Protein AF-A0A3M1FJW3-F1 (afdb_monomer)

Nearest PDB structures (foldseek):
  2kqr-assembly1_A  TM=3.008E-01  e=6.025E+00  Brugia malayi

Secondary structure (DSSP, 8-state):
-----GGGS--HHHHHHT-HHHHHHHHHHHHHHHHS---SSS-HHHHHHHHHHHHHTSTTT---STTHHHHHHH-BGGGTHHHHHHGGGS--EEEEEETTEEEEEE--HHHHHHHHHHHHHHHHHSB-TTSPBPPPPTT-B-SPPPTT--S--HHHHHHHHHHHHHHHHHHHHHHTT-SSPPPHHHHHHHHHHHHHHHS-HHHHHHHTT-S---PPPTHHHHHTT-

Solvent-accessible surface area (backbone atoms only — not comparable to full-atom values): 12857 Å² total; per-residue (Å²): 135,82,80,76,58,77,72,77,65,53,44,71,64,28,39,72,68,59,32,72,70,53,48,50,51,50,55,49,50,48,52,48,47,69,72,65,69,64,78,87,45,99,43,67,45,58,42,32,44,40,47,29,51,52,40,30,29,27,73,55,23,33,37,28,49,97,66,28,67,60,52,65,60,62,36,27,40,59,49,41,43,68,46,70,72,55,46,94,80,54,89,46,46,45,55,43,79,54,98,87,43,76,41,74,29,65,38,38,70,69,37,52,52,33,45,53,54,27,53,53,38,47,22,53,74,42,55,42,91,88,73,41,64,28,87,80,51,52,84,38,63,65,53,80,74,51,89,83,61,87,72,91,51,73,64,63,37,49,54,50,53,53,48,54,44,31,55,50,38,38,51,50,17,65,76,69,71,44,92,66,58,54,45,66,66,39,50,19,28,27,29,34,43,53,44,57,76,74,37,57,67,68,56,44,29,49,50,49,65,65,54,89,66,88,61,70,66,70,72,60,64,57,59,73,75,107

pLDDT: mean 78.45, std 16.55, range [28.12, 96.12]

Foldseek 3Di:
DDPPDPVVFADVVLCVQQNPVNLVLVLVVLLCCLVVVDDPDPQQLLSLLLSLLLQCLFLQNLLLGVCSSVQSQQDFCLQQVCLQPVDPVDFHWGWGDDPNDTDTAGGHVSSSSSVNSNVVSQQQVVADPPSDRHDGDRNDGSHDADPPCPDDDPVVRSVVSQVSNQVVQVVSCVVVVPVDRDGSNSSSNSRSNVCVVVDPVVVSCSNNVNDPPPPDPPVVVVVVVD

Mean predicted aligned error: 8.92 Å

Sequence (226 aa):
MTKRCIHDLFDERALQLLGDENYWRIVQCVI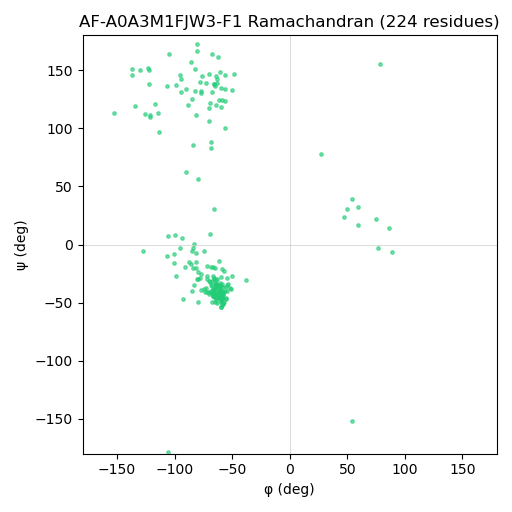DDLVDARLVFDDLHVQSFVIYSLLAMSTLGGFCWPGAEKSVFAQTYGDVAHVIENGAISPAYLTVSRKGIKYPIFIHPIVEYALVVFVYQRMRVQTVRNNAPGPIRLSDYLAPMNPRSRKKHPDNHYAYRASLCNAYLENISIRQDIRIPPTVSDYLATGRSLLAFQYDLDVVYALLGAMDCSIPPIEQLLESLG

Structure (mmCIF, N/CA/C/O backbone):
data_AF-A0A3M1FJW3-F1
#
_entry.id   AF-A0A3M1FJW3-F1
#
loop_
_atom_site.group_PDB
_atom_site.id
_atom_site.type_symbol
_atom_site.label_atom_id
_atom_site.label_alt_id
_atom_site.label_comp_id
_atom_site.label_asym_id
_atom_site.label_entity_id
_atom_site.label_seq_id
_atom_site.pdbx_PDB_ins_code
_atom_site.Cartn_x
_atom_site.Cartn_y
_atom_site.Cartn_z
_atom_site.occupancy
_atom_site.B_iso_or_equiv
_atom_site.auth_seq_id
_atom_site.auth_comp_id
_atom_site.auth_asym_id
_atom_site.auth_atom_id
_atom_site.pdbx_PDB_model_num
ATOM 1 N N . MET A 1 1 ? 2.828 29.448 -8.902 1.00 34.12 1 MET A N 1
ATOM 2 C CA . MET A 1 1 ? 2.222 28.102 -8.998 1.00 34.12 1 MET A CA 1
ATOM 3 C C . MET A 1 1 ? 2.473 27.574 -10.398 1.00 34.12 1 MET A C 1
ATOM 5 O O . MET A 1 1 ? 1.779 27.962 -11.327 1.00 34.12 1 MET A O 1
ATOM 9 N N . THR A 1 2 ? 3.522 26.779 -10.580 1.00 28.12 2 THR A N 1
ATOM 10 C CA . THR A 1 2 ? 3.786 26.086 -11.844 1.00 28.12 2 THR A CA 1
ATOM 11 C C . THR A 1 2 ? 2.715 25.016 -12.031 1.00 28.12 2 THR A C 1
ATOM 13 O O . THR A 1 2 ? 2.558 24.150 -11.171 1.00 28.12 2 THR A O 1
ATOM 16 N N . LYS A 1 3 ? 1.962 25.084 -13.135 1.00 32.19 3 LYS A N 1
ATOM 17 C CA . LYS A 1 3 ? 1.217 23.933 -13.655 1.00 32.19 3 LYS A CA 1
ATOM 18 C C . LYS A 1 3 ? 2.253 22.826 -13.866 1.00 32.19 3 LYS A C 1
ATOM 20 O O . LYS A 1 3 ? 3.014 22.907 -14.825 1.00 32.19 3 LYS A O 1
ATOM 25 N N . ARG A 1 4 ? 2.368 21.862 -12.945 1.00 37.97 4 ARG A N 1
ATOM 26 C CA . ARG A 1 4 ? 3.094 20.627 -13.262 1.00 37.97 4 ARG A CA 1
ATOM 27 C C . ARG A 1 4 ? 2.336 19.986 -14.408 1.00 37.97 4 ARG A C 1
ATOM 29 O O . ARG A 1 4 ? 1.113 19.861 -14.339 1.00 37.97 4 ARG A O 1
ATOM 36 N N . CYS A 1 5 ? 3.052 19.739 -15.492 1.00 39.91 5 CYS A N 1
ATOM 37 C CA . CYS A 1 5 ? 2.458 19.224 -16.702 1.00 39.91 5 CYS A CA 1
ATOM 38 C C . CYS A 1 5 ? 1.940 17.819 -16.395 1.00 39.91 5 CYS A C 1
ATOM 40 O O . CYS A 1 5 ? 2.606 17.041 -15.721 1.00 39.91 5 CYS A O 1
ATOM 42 N N . ILE A 1 6 ? 0.752 17.502 -16.894 1.00 43.34 6 ILE A N 1
ATOM 43 C CA . ILE A 1 6 ? 0.129 16.173 -16.825 1.00 43.34 6 ILE A CA 1
ATOM 44 C C . ILE A 1 6 ? 1.089 15.059 -17.290 1.00 43.34 6 ILE A C 1
ATOM 46 O O . ILE A 1 6 ? 1.031 13.940 -16.790 1.00 43.34 6 ILE A O 1
ATOM 50 N N . HIS A 1 7 ? 2.038 15.403 -18.162 1.00 41.41 7 HIS A N 1
ATOM 51 C CA . HIS A 1 7 ? 3.122 14.538 -18.623 1.00 41.41 7 HIS A CA 1
ATOM 52 C C . HIS A 1 7 ? 4.084 14.047 -17.520 1.00 41.41 7 HIS A C 1
ATOM 54 O O . HIS A 1 7 ? 4.795 13.082 -17.758 1.00 41.41 7 HIS A O 1
ATOM 60 N N . ASP A 1 8 ? 4.074 14.627 -16.312 1.00 51.88 8 ASP A N 1
ATOM 61 C CA . ASP A 1 8 ? 4.908 14.175 -15.183 1.00 51.88 8 ASP A CA 1
ATOM 62 C C . ASP A 1 8 ? 4.277 13.004 -14.389 1.00 51.88 8 ASP A C 1
ATOM 64 O O . ASP A 1 8 ? 4.863 12.522 -13.416 1.00 51.88 8 ASP A O 1
ATOM 68 N N . LEU A 1 9 ? 3.058 12.564 -14.738 1.00 56.56 9 LEU A N 1
ATOM 69 C CA . LEU A 1 9 ? 2.380 11.443 -14.067 1.00 56.56 9 LEU A CA 1
ATOM 70 C C . LEU A 1 9 ? 2.878 10.076 -14.535 1.00 56.56 9 LEU A C 1
ATOM 72 O O . LEU A 1 9 ? 2.871 9.135 -13.742 1.00 56.56 9 LEU A O 1
ATOM 76 N N . PHE A 1 10 ? 3.330 9.961 -15.778 1.00 62.00 10 PHE A N 1
ATOM 77 C CA . PHE A 1 10 ? 3.728 8.690 -16.373 1.00 62.00 10 PHE A CA 1
ATOM 78 C C . PHE A 1 10 ? 5.210 8.745 -16.713 1.00 62.00 10 PHE A C 1
ATOM 80 O O . PHE A 1 10 ? 5.653 9.619 -17.451 1.00 62.00 10 PHE A O 1
ATOM 87 N N . ASP A 1 11 ? 5.975 7.825 -16.134 1.00 65.50 11 ASP A N 1
ATOM 88 C CA . ASP A 1 11 ? 7.391 7.670 -16.438 1.00 65.50 11 ASP A CA 1
ATOM 89 C C . ASP A 1 11 ? 7.577 6.324 -17.134 1.00 65.50 11 ASP A C 1
ATOM 91 O O . ASP A 1 11 ? 7.673 5.281 -16.486 1.00 65.50 11 ASP A O 1
ATOM 95 N N . GLU A 1 12 ? 7.612 6.347 -18.468 1.00 65.00 12 GLU A N 1
ATOM 96 C CA . GLU A 1 12 ? 7.822 5.149 -19.289 1.00 65.00 12 GLU A CA 1
ATOM 97 C C . GLU A 1 12 ? 9.135 4.428 -18.942 1.00 65.00 12 GLU A C 1
ATOM 99 O O . GLU A 1 12 ? 9.251 3.218 -19.148 1.00 65.00 12 GLU A O 1
ATOM 104 N N . ARG A 1 13 ? 10.114 5.127 -18.348 1.00 71.38 13 ARG A N 1
ATOM 105 C CA . ARG A 1 13 ? 11.367 4.512 -17.891 1.00 71.38 13 ARG A CA 1
ATOM 106 C C . ARG A 1 13 ? 11.138 3.556 -16.728 1.00 71.38 13 ARG A C 1
ATOM 108 O O . ARG A 1 13 ? 11.840 2.557 -16.636 1.00 71.38 13 ARG A O 1
ATOM 115 N N . ALA A 1 14 ? 10.149 3.808 -15.873 1.00 68.25 14 ALA A N 1
ATOM 116 C CA . ALA A 1 14 ? 9.825 2.900 -14.776 1.00 68.25 14 ALA A CA 1
ATOM 117 C C . ALA A 1 14 ? 9.290 1.558 -15.295 1.00 68.25 14 ALA A C 1
ATOM 119 O O . ALA A 1 14 ? 9.710 0.502 -14.820 1.00 68.25 14 ALA A O 1
ATOM 120 N N . LEU A 1 15 ? 8.450 1.591 -16.339 1.00 71.31 15 LEU A N 1
ATOM 121 C CA . LEU A 1 15 ? 7.971 0.379 -17.005 1.00 71.31 15 LEU A CA 1
ATOM 122 C C . LEU A 1 15 ? 9.120 -0.387 -17.679 1.00 71.31 15 LEU A C 1
ATOM 124 O O . LEU A 1 15 ? 9.110 -1.610 -17.696 1.00 71.31 15 LEU A O 1
ATOM 128 N N . GLN A 1 16 ? 10.132 0.310 -18.197 1.00 74.50 16 GLN A N 1
ATOM 129 C CA . GLN A 1 16 ? 11.329 -0.329 -18.757 1.00 74.50 16 GLN A CA 1
ATOM 130 C C . GLN A 1 16 ? 12.240 -0.947 -17.683 1.00 74.50 16 GLN A C 1
ATOM 132 O O . GLN A 1 16 ? 12.932 -1.922 -17.968 1.00 74.50 16 GLN A O 1
ATOM 137 N N . LEU A 1 17 ? 12.261 -0.386 -16.469 1.00 74.62 17 LEU A N 1
ATOM 138 C CA . LEU A 1 17 ? 13.104 -0.855 -15.366 1.00 74.62 17 LEU A CA 1
ATOM 139 C C . LEU A 1 17 ? 12.519 -2.076 -1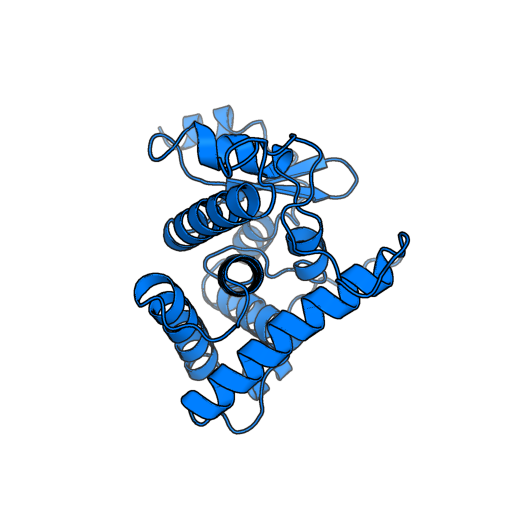4.657 1.00 74.62 17 LEU A C 1
ATOM 141 O O . LEU A 1 17 ? 13.236 -3.051 -14.439 1.00 74.62 17 LEU A O 1
ATOM 145 N N . LEU A 1 18 ? 11.238 -2.018 -14.284 1.00 85.62 18 LEU A N 1
ATOM 146 C CA . LEU A 1 18 ? 10.578 -3.115 -13.582 1.00 85.62 18 LEU A CA 1
ATOM 147 C C . LEU A 1 18 ? 9.877 -4.060 -14.564 1.00 85.62 18 LEU A C 1
ATOM 149 O O . LEU A 1 18 ? 10.077 -5.269 -14.494 1.00 85.62 18 LEU A O 1
ATOM 153 N N . GLY A 1 19 ? 9.115 -3.522 -15.515 1.00 85.56 19 GLY A N 1
ATOM 154 C CA . GLY A 1 19 ? 8.270 -4.306 -16.418 1.00 85.56 19 GLY A CA 1
ATOM 155 C C . GLY A 1 19 ? 6.963 -4.767 -15.769 1.00 85.56 19 GLY A C 1
ATOM 156 O O . GLY A 1 19 ? 6.864 -4.903 -14.550 1.00 85.56 19 GLY A O 1
ATOM 157 N N . ASP A 1 20 ? 5.958 -5.023 -16.609 1.00 89.50 20 ASP A N 1
ATOM 158 C CA . ASP A 1 20 ? 4.632 -5.508 -16.194 1.00 89.50 20 ASP A CA 1
ATOM 159 C C . ASP A 1 20 ? 4.722 -6.856 -15.458 1.00 89.50 20 ASP A C 1
ATOM 161 O O . ASP A 1 20 ? 4.214 -7.025 -14.350 1.00 89.50 20 ASP A O 1
ATOM 165 N N . GLU A 1 21 ? 5.481 -7.800 -16.019 1.00 91.06 21 GLU A N 1
ATOM 166 C CA . GLU A 1 21 ? 5.629 -9.139 -15.449 1.00 91.06 21 GLU A CA 1
ATOM 167 C C . GLU A 1 21 ? 6.214 -9.113 -14.028 1.00 91.06 21 GLU A C 1
ATOM 169 O O . GLU A 1 21 ? 5.652 -9.716 -13.113 1.00 91.06 21 GLU A O 1
ATOM 174 N N . ASN A 1 22 ? 7.314 -8.385 -13.805 1.00 92.56 22 ASN A N 1
ATOM 175 C CA . ASN A 1 22 ? 7.914 -8.319 -12.470 1.00 92.56 22 ASN A CA 1
ATOM 176 C C . ASN A 1 22 ? 7.053 -7.520 -11.492 1.00 92.56 22 ASN A C 1
ATOM 178 O O . ASN A 1 22 ? 7.042 -7.837 -10.304 1.00 92.56 22 ASN A O 1
ATOM 182 N N . TYR A 1 23 ? 6.312 -6.514 -11.967 1.00 93.81 23 TYR A N 1
ATOM 183 C CA . TYR A 1 23 ? 5.357 -5.792 -11.134 1.00 93.81 23 TYR A CA 1
ATOM 184 C C . TYR A 1 23 ? 4.308 -6.742 -10.546 1.00 93.81 23 TYR A C 1
ATOM 186 O O . TYR A 1 23 ? 4.128 -6.782 -9.325 1.00 93.81 23 TYR A O 1
ATOM 194 N N . TRP A 1 24 ? 3.671 -7.564 -11.385 1.00 93.56 24 TRP A N 1
ATOM 195 C CA . TRP A 1 24 ? 2.685 -8.538 -10.914 1.00 93.56 24 TRP A CA 1
ATOM 196 C C . TRP A 1 24 ? 3.303 -9.656 -10.081 1.00 93.56 24 TRP A C 1
ATOM 198 O O . TRP A 1 24 ? 2.693 -10.062 -9.095 1.00 93.56 24 TRP A O 1
ATOM 208 N N . ARG A 1 25 ? 4.529 -10.102 -10.388 1.00 94.31 25 ARG A N 1
ATOM 209 C CA . ARG A 1 25 ? 5.263 -11.044 -9.522 1.00 94.31 25 ARG A CA 1
ATOM 210 C C . ARG A 1 25 ? 5.474 -10.479 -8.118 1.00 94.31 25 ARG A C 1
ATOM 212 O O . ARG A 1 25 ? 5.275 -11.200 -7.143 1.00 94.31 25 ARG A O 1
ATOM 219 N N . ILE A 1 26 ? 5.826 -9.196 -7.996 1.00 95.06 26 ILE A N 1
ATOM 220 C CA . ILE A 1 26 ? 5.944 -8.523 -6.694 1.00 95.06 26 ILE A CA 1
ATOM 221 C C . ILE A 1 26 ? 4.589 -8.490 -5.991 1.00 95.06 26 ILE A C 1
ATOM 223 O O . ILE A 1 26 ? 4.511 -8.903 -4.838 1.00 95.06 26 ILE A O 1
ATOM 227 N N . VAL A 1 27 ? 3.525 -8.037 -6.665 1.00 95.44 27 VAL A N 1
ATOM 228 C CA . VAL A 1 27 ? 2.171 -7.990 -6.082 1.00 95.44 27 VAL A CA 1
ATOM 229 C C . VAL A 1 27 ? 1.749 -9.370 -5.577 1.00 95.44 27 VAL A C 1
ATOM 231 O O . VAL A 1 27 ? 1.307 -9.485 -4.437 1.00 95.44 27 VAL A O 1
ATOM 234 N N . GLN A 1 28 ? 1.953 -10.416 -6.379 1.00 94.56 28 GLN A N 1
ATOM 235 C CA . GLN A 1 28 ? 1.634 -11.788 -5.998 1.00 94.56 28 GLN A CA 1
ATOM 236 C C . GLN A 1 28 ? 2.427 -12.229 -4.764 1.00 94.56 28 GLN A C 1
ATOM 238 O O . GLN A 1 28 ? 1.831 -12.732 -3.821 1.00 94.56 28 GLN A O 1
ATOM 243 N N . CYS A 1 29 ? 3.736 -11.958 -4.709 1.00 93.88 29 CYS A N 1
ATOM 244 C CA . CYS A 1 29 ? 4.548 -12.271 -3.529 1.00 93.88 29 CYS A CA 1
ATOM 245 C C . CYS A 1 29 ? 4.043 -11.573 -2.263 1.00 93.88 29 CYS A C 1
ATOM 247 O O . CYS A 1 29 ? 4.055 -12.165 -1.189 1.00 93.88 29 CYS A O 1
ATOM 249 N N . VAL A 1 30 ? 3.610 -10.313 -2.374 1.00 95.12 30 VAL A N 1
ATOM 250 C CA . VAL A 1 30 ? 3.071 -9.560 -1.233 1.00 95.12 30 VAL A CA 1
ATOM 251 C C . VAL A 1 30 ? 1.752 -10.177 -0.753 1.00 95.12 30 VAL A C 1
ATOM 253 O O . VAL A 1 30 ? 1.521 -10.259 0.452 1.00 95.12 30 VAL A O 1
ATOM 256 N N . ILE A 1 31 ? 0.893 -10.626 -1.675 1.00 94.19 31 ILE A N 1
ATOM 257 C CA . ILE A 1 31 ? -0.360 -11.326 -1.349 1.00 94.19 31 ILE A CA 1
ATOM 258 C C . ILE A 1 31 ? -0.068 -12.683 -0.701 1.00 94.19 31 ILE A C 1
ATOM 260 O O . ILE A 1 31 ? -0.678 -13.018 0.311 1.00 94.19 31 ILE A O 1
ATOM 264 N N . ASP A 1 32 ? 0.883 -13.442 -1.235 1.00 92.19 32 ASP A N 1
ATOM 265 C CA . ASP A 1 32 ? 1.267 -14.735 -0.672 1.00 92.19 32 ASP A CA 1
ATOM 266 C C . ASP A 1 32 ? 1.830 -14.561 0.747 1.00 92.19 32 ASP A C 1
ATOM 268 O O . ASP A 1 32 ? 1.424 -15.270 1.664 1.00 92.19 32 ASP A O 1
ATOM 272 N N . ASP A 1 33 ? 2.689 -13.561 0.969 1.00 91.94 33 ASP A N 1
ATOM 273 C CA . ASP A 1 33 ? 3.235 -13.249 2.295 1.00 91.94 33 ASP A CA 1
ATOM 274 C C . ASP A 1 33 ? 2.153 -12.751 3.280 1.00 91.94 33 ASP A C 1
ATOM 276 O O . ASP A 1 33 ? 2.277 -12.974 4.487 1.00 91.94 33 ASP A O 1
ATOM 280 N N . LEU A 1 34 ? 1.085 -12.100 2.793 1.00 90.81 34 LEU A N 1
ATOM 281 C CA . LEU A 1 34 ? -0.081 -11.723 3.604 1.00 90.81 34 LEU A CA 1
ATOM 282 C C . LEU A 1 34 ? -0.842 -12.957 4.109 1.00 90.81 34 LEU A C 1
ATOM 284 O O . LEU A 1 34 ? -1.320 -12.954 5.244 1.00 90.81 34 LEU A O 1
ATOM 288 N N . VAL A 1 35 ? -0.965 -13.994 3.277 1.00 85.06 35 VAL A N 1
ATOM 289 C CA . VAL A 1 35 ? -1.726 -15.215 3.587 1.00 85.06 35 VAL A CA 1
ATOM 290 C C . VAL A 1 35 ? -0.893 -16.222 4.384 1.00 85.06 35 VAL A C 1
ATOM 292 O O . VAL A 1 35 ? -1.407 -16.847 5.308 1.00 85.06 35 VAL A O 1
ATOM 295 N N . ASP A 1 36 ? 0.389 -16.377 4.055 1.00 75.12 36 ASP A N 1
ATOM 296 C CA . ASP A 1 36 ? 1.214 -17.504 4.512 1.00 75.12 36 ASP A CA 1
ATOM 297 C C . ASP A 1 36 ? 2.017 -17.216 5.796 1.00 75.12 36 ASP A C 1
ATOM 299 O O . ASP A 1 36 ? 2.827 -18.029 6.234 1.00 75.12 36 ASP A O 1
ATOM 303 N N . ALA A 1 37 ? 1.811 -16.049 6.419 1.00 58.28 37 ALA A N 1
ATOM 304 C CA . ALA A 1 37 ? 2.380 -15.650 7.714 1.00 58.28 37 ALA A CA 1
ATOM 305 C C . ALA A 1 37 ? 3.897 -15.911 7.890 1.00 58.28 37 ALA A C 1
ATOM 307 O O . ALA A 1 37 ? 4.386 -16.028 9.019 1.00 58.28 37 ALA A O 1
ATOM 308 N N . ARG A 1 38 ? 4.672 -15.996 6.799 1.00 57.03 38 ARG A N 1
ATOM 309 C CA . ARG A 1 38 ? 6.125 -16.195 6.869 1.00 57.03 38 ARG A CA 1
ATOM 310 C C . ARG A 1 38 ? 6.749 -14.911 7.398 1.00 57.03 38 ARG A C 1
ATOM 312 O O . ARG A 1 38 ? 6.621 -13.852 6.789 1.00 57.03 38 ARG A O 1
ATOM 319 N N . LEU A 1 39 ? 7.391 -14.986 8.559 1.00 54.03 39 LEU A N 1
ATOM 320 C CA . LEU A 1 39 ? 7.982 -13.823 9.219 1.00 54.03 39 LEU A CA 1
ATOM 321 C C . LEU A 1 39 ? 9.208 -13.341 8.435 1.00 54.03 39 LEU A C 1
ATOM 323 O O . LEU A 1 39 ? 10.258 -13.979 8.473 1.00 54.03 39 LEU A O 1
ATOM 327 N N . VAL A 1 40 ? 9.076 -12.221 7.720 1.00 59.28 40 VAL A N 1
ATOM 328 C CA . VAL A 1 40 ? 10.220 -11.519 7.098 1.00 59.28 40 VAL A CA 1
ATOM 329 C C . VAL A 1 40 ? 10.801 -10.467 8.054 1.00 59.28 40 VAL A C 1
ATOM 331 O O . VAL A 1 40 ? 11.955 -10.070 7.914 1.00 59.28 40 VAL A O 1
ATOM 334 N N . PHE A 1 41 ? 10.028 -10.043 9.060 1.00 58.09 41 PHE A N 1
ATOM 335 C CA . PHE A 1 41 ? 10.464 -9.114 10.101 1.00 58.09 41 PHE A CA 1
ATOM 336 C C . PHE A 1 41 ? 10.305 -9.729 11.492 1.00 58.09 41 PHE A C 1
ATOM 338 O O . PHE A 1 41 ? 9.360 -10.474 11.741 1.00 58.09 41 PHE A O 1
ATOM 345 N N . ASP A 1 42 ? 11.174 -9.321 12.421 1.00 68.75 42 ASP A N 1
ATOM 346 C CA . ASP A 1 42 ? 11.068 -9.679 13.844 1.00 68.75 42 ASP A CA 1
ATOM 347 C C . ASP A 1 42 ? 9.848 -9.026 14.532 1.00 68.75 42 ASP A C 1
ATOM 349 O O . ASP A 1 42 ? 9.404 -9.472 15.589 1.00 68.75 42 ASP A O 1
ATOM 353 N N . ASP A 1 43 ? 9.299 -7.960 13.937 1.00 84.50 43 ASP A N 1
ATOM 354 C CA . ASP A 1 43 ? 8.150 -7.202 14.440 1.00 84.50 43 ASP A CA 1
ATOM 355 C C . ASP A 1 43 ? 6.942 -7.348 13.494 1.00 84.50 43 ASP A C 1
ATOM 357 O O . ASP A 1 43 ? 6.932 -6.844 12.367 1.00 84.50 43 ASP A O 1
ATOM 361 N N . LEU A 1 44 ? 5.890 -8.011 13.984 1.00 86.25 44 LEU A N 1
ATOM 362 C CA . LEU A 1 44 ? 4.640 -8.268 13.258 1.00 86.25 44 LEU A CA 1
ATOM 363 C C . LEU A 1 44 ? 3.894 -6.996 12.829 1.00 86.25 44 LEU A C 1
ATOM 365 O O . LEU A 1 44 ? 3.228 -6.992 11.787 1.00 86.25 44 LEU A O 1
ATOM 369 N N . HIS A 1 45 ? 3.972 -5.915 13.613 1.00 89.88 45 HIS A N 1
ATOM 370 C CA . HIS A 1 45 ? 3.352 -4.636 13.255 1.00 89.88 45 HIS A CA 1
ATOM 371 C C . HIS A 1 45 ? 4.097 -3.996 12.087 1.00 89.88 45 HIS A C 1
ATOM 373 O O . HIS A 1 45 ? 3.460 -3.498 11.158 1.00 89.88 45 HIS A O 1
ATOM 379 N N . VAL A 1 46 ? 5.430 -4.075 12.094 1.00 91.75 46 VAL A N 1
ATOM 380 C CA . VAL A 1 46 ? 6.278 -3.617 10.984 1.00 91.75 46 VAL A CA 1
ATOM 381 C C . VAL A 1 46 ? 6.023 -4.438 9.723 1.00 91.75 46 VAL A C 1
ATOM 383 O O . VAL A 1 46 ? 5.840 -3.854 8.656 1.00 91.75 46 VAL A O 1
ATOM 386 N N . GLN A 1 47 ? 5.941 -5.764 9.831 1.00 90.88 47 GLN A N 1
ATOM 387 C CA . GLN A 1 47 ? 5.627 -6.620 8.687 1.00 90.88 47 GLN A CA 1
ATOM 388 C C . GLN A 1 47 ? 4.271 -6.272 8.072 1.00 90.88 47 GLN A C 1
ATOM 390 O O . GLN A 1 47 ? 4.178 -6.012 6.874 1.00 90.88 47 GLN A O 1
ATOM 395 N N . SER A 1 48 ? 3.228 -6.215 8.903 1.00 92.50 48 SER A N 1
ATOM 396 C CA . SER A 1 48 ? 1.869 -5.922 8.436 1.00 92.50 48 SER A CA 1
ATOM 397 C C . SER A 1 48 ? 1.775 -4.524 7.827 1.00 92.50 48 SER A C 1
ATOM 399 O O . SER A 1 48 ? 1.077 -4.330 6.837 1.00 92.50 48 SER A O 1
ATOM 401 N N . PHE A 1 49 ? 2.523 -3.557 8.372 1.00 94.62 49 PHE A N 1
ATOM 402 C CA . PHE A 1 49 ? 2.648 -2.225 7.789 1.00 94.62 49 PHE A CA 1
ATOM 403 C C . PHE A 1 49 ? 3.227 -2.268 6.376 1.00 94.62 49 PHE A C 1
ATOM 405 O O . PHE A 1 49 ? 2.682 -1.617 5.487 1.00 94.62 49 PHE A O 1
ATOM 412 N N . VAL A 1 50 ? 4.329 -2.992 6.163 1.00 95.31 50 VAL A N 1
ATOM 413 C CA . VAL A 1 50 ? 4.994 -3.054 4.855 1.00 95.31 50 VAL A CA 1
ATOM 414 C C . VAL A 1 50 ? 4.102 -3.738 3.820 1.00 95.31 50 VAL A C 1
ATOM 416 O O . VAL A 1 50 ? 3.932 -3.194 2.729 1.00 95.31 50 VAL A O 1
ATOM 419 N N . ILE A 1 51 ? 3.473 -4.861 4.182 1.00 95.19 51 ILE A N 1
ATOM 420 C CA . ILE A 1 51 ? 2.534 -5.591 3.316 1.00 95.19 51 ILE A CA 1
ATOM 421 C C . ILE A 1 51 ? 1.357 -4.693 2.920 1.00 95.19 51 ILE A C 1
ATOM 423 O O . ILE A 1 51 ? 1.116 -4.484 1.731 1.00 95.19 51 ILE A O 1
ATOM 427 N N . TYR A 1 52 ? 0.666 -4.099 3.901 1.00 95.81 52 TYR A N 1
ATOM 428 C CA . TYR A 1 52 ? -0.433 -3.171 3.627 1.00 95.81 52 TYR A CA 1
ATOM 429 C C . TYR A 1 52 ? 0.030 -1.990 2.768 1.00 95.81 52 TYR A C 1
ATOM 431 O O . TYR A 1 52 ? -0.637 -1.644 1.799 1.00 95.81 52 TYR A O 1
ATOM 439 N N . SER A 1 53 ? 1.181 -1.390 3.084 1.00 95.50 53 SER A N 1
ATOM 440 C CA . SER A 1 53 ? 1.674 -0.214 2.362 1.00 95.50 53 SER A CA 1
ATOM 441 C C . SER A 1 53 ? 1.933 -0.518 0.892 1.00 95.50 53 SER A C 1
ATOM 443 O O . SER A 1 53 ? 1.536 0.271 0.038 1.00 95.50 53 SER A O 1
ATOM 445 N N . LEU A 1 54 ? 2.569 -1.649 0.580 1.00 96.12 54 LEU A N 1
ATOM 446 C CA . LEU A 1 54 ? 2.834 -2.036 -0.805 1.00 96.12 54 LEU A CA 1
ATOM 447 C C . LEU A 1 54 ? 1.546 -2.375 -1.559 1.00 96.12 54 LEU A C 1
ATOM 449 O O . LEU A 1 54 ? 1.378 -1.901 -2.677 1.00 96.12 54 LEU A O 1
ATOM 453 N N . LEU A 1 55 ? 0.601 -3.092 -0.943 1.00 95.69 55 LEU A N 1
ATOM 454 C CA . LEU A 1 55 ? -0.699 -3.367 -1.567 1.00 95.69 55 LEU A CA 1
ATOM 455 C C . LEU A 1 55 ? -1.521 -2.093 -1.785 1.00 95.69 55 LEU A C 1
ATOM 457 O O . LEU A 1 55 ? -2.098 -1.921 -2.856 1.00 95.69 55 LEU A O 1
ATOM 461 N N . ALA A 1 56 ? -1.538 -1.173 -0.820 1.00 93.81 56 ALA A N 1
ATOM 462 C CA . ALA A 1 56 ? -2.213 0.113 -0.960 1.00 93.81 56 ALA A CA 1
ATOM 463 C C . ALA A 1 56 ? -1.608 0.935 -2.110 1.00 93.81 56 ALA A C 1
ATOM 465 O O . ALA A 1 56 ? -2.340 1.495 -2.922 1.00 93.81 56 ALA A O 1
ATOM 466 N N . MET A 1 57 ? -0.275 0.958 -2.215 1.00 92.75 57 MET A N 1
ATOM 467 C CA . MET A 1 57 ? 0.474 1.643 -3.279 1.00 92.75 57 MET A CA 1
ATOM 468 C C . MET A 1 57 ? 0.438 0.928 -4.640 1.00 92.75 57 MET A C 1
ATOM 470 O O . MET A 1 57 ? 0.950 1.457 -5.629 1.00 92.75 57 MET A O 1
ATOM 474 N N . SER A 1 58 ? -0.150 -0.266 -4.707 1.00 93.31 58 SER A N 1
ATOM 475 C CA . SER A 1 58 ? -0.303 -1.021 -5.946 1.00 93.31 58 SER A CA 1
ATOM 476 C C . SER A 1 58 ? -1.487 -0.531 -6.788 1.00 93.31 58 SER A C 1
ATOM 478 O O . SER A 1 58 ? -2.328 0.242 -6.322 1.00 93.31 58 SER A O 1
ATOM 480 N N . THR A 1 59 ? -1.618 -1.060 -8.005 1.00 89.88 59 THR A N 1
ATOM 481 C CA . THR A 1 59 ? -2.807 -0.879 -8.850 1.00 89.88 59 THR A CA 1
ATOM 482 C C . THR A 1 59 ? -4.092 -1.396 -8.191 1.00 89.88 59 THR A C 1
ATOM 484 O O . THR A 1 59 ? -5.169 -0.923 -8.536 1.00 89.88 59 THR A O 1
ATOM 487 N N . LEU A 1 60 ? -3.998 -2.294 -7.200 1.00 90.12 60 LEU A N 1
ATOM 488 C CA . LEU A 1 60 ? -5.138 -2.796 -6.420 1.00 90.12 60 LEU A CA 1
ATOM 489 C C . LEU A 1 60 ? -5.619 -1.806 -5.350 1.00 90.12 60 LEU A C 1
ATOM 491 O O . LEU A 1 60 ? -6.783 -1.845 -4.950 1.00 90.12 60 LEU A O 1
ATOM 495 N N . GLY A 1 61 ? -4.723 -0.963 -4.833 1.00 88.12 61 GLY A N 1
ATOM 496 C CA . GLY A 1 61 ? -5.038 -0.005 -3.774 1.00 88.12 61 GLY A CA 1
ATOM 497 C C . GLY A 1 61 ? -5.256 1.420 -4.274 1.00 88.12 61 GLY A C 1
ATOM 498 O O . GLY A 1 61 ? -5.801 2.242 -3.544 1.00 88.12 61 GLY A O 1
ATOM 499 N N . GLY A 1 62 ? -4.843 1.733 -5.503 1.00 81.38 62 GLY A N 1
ATOM 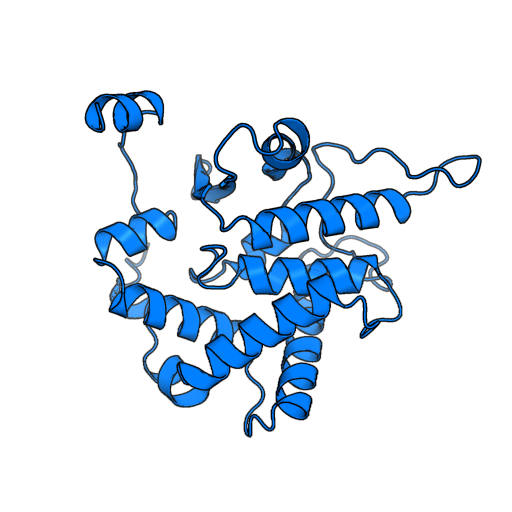500 C CA . GLY A 1 62 ? -5.072 3.035 -6.132 1.00 81.38 62 GLY A CA 1
ATOM 501 C C . GLY A 1 62 ? -4.153 4.156 -5.631 1.00 81.38 62 GLY A C 1
ATOM 502 O O . GLY A 1 62 ? -4.178 5.254 -6.189 1.00 81.38 62 GLY A O 1
ATOM 503 N N . PHE A 1 63 ? -3.278 3.910 -4.642 1.00 86.50 63 PHE A N 1
ATOM 504 C CA . PHE A 1 63 ? -2.301 4.892 -4.147 1.00 86.50 63 PHE A CA 1
ATOM 505 C C . PHE A 1 63 ? -1.079 4.989 -5.058 1.00 86.50 63 PHE A C 1
ATOM 507 O O . PHE A 1 63 ? 0.049 4.830 -4.605 1.00 86.50 63 PHE A O 1
ATOM 514 N N . CYS A 1 64 ? -1.282 5.272 -6.345 1.00 81.75 64 CYS A N 1
ATOM 515 C CA . CYS A 1 64 ? -0.186 5.299 -7.312 1.00 81.75 64 CYS A CA 1
ATOM 516 C C . CYS A 1 64 ? 0.320 6.714 -7.656 1.00 81.75 64 CYS A C 1
ATOM 518 O O . CYS A 1 64 ? 1.350 6.823 -8.307 1.00 81.75 64 CYS A O 1
ATOM 520 N N . TRP A 1 65 ? -0.319 7.815 -7.236 1.00 79.94 65 TRP A N 1
ATOM 521 C CA . TRP A 1 65 ? 0.096 9.186 -7.620 1.00 79.94 65 TRP A CA 1
ATOM 522 C C . TRP A 1 65 ? 1.463 9.614 -7.026 1.00 79.94 65 TRP A C 1
ATOM 524 O O . TRP A 1 65 ? 1.941 9.037 -6.048 1.00 79.94 65 TRP A O 1
ATOM 534 N N . PRO A 1 66 ? 2.102 10.679 -7.551 1.00 78.94 66 PRO A N 1
ATOM 535 C CA . PRO A 1 66 ? 3.338 11.212 -6.973 1.00 78.94 66 PRO A CA 1
ATOM 536 C C . PRO A 1 66 ? 3.174 11.667 -5.509 1.00 78.94 66 PRO A C 1
ATOM 538 O O . PRO A 1 66 ? 2.421 12.601 -5.223 1.00 78.94 66 PRO A O 1
ATOM 541 N N . GLY A 1 67 ? 3.902 11.048 -4.574 1.00 79.75 67 GLY A N 1
ATOM 542 C CA . GLY A 1 67 ? 3.800 11.331 -3.136 1.00 79.75 67 GLY A CA 1
ATOM 543 C C . GLY A 1 67 ? 2.710 10.532 -2.409 1.00 79.75 67 GLY A C 1
ATOM 544 O O . GLY A 1 67 ? 2.322 10.891 -1.291 1.00 79.75 67 GLY A O 1
ATOM 545 N N . ALA A 1 68 ? 2.173 9.481 -3.029 1.00 83.00 68 ALA A N 1
ATOM 546 C CA . ALA A 1 68 ? 1.202 8.584 -2.413 1.00 83.00 68 ALA A CA 1
ATOM 547 C C . ALA A 1 68 ? 1.746 7.869 -1.177 1.00 83.00 68 ALA A C 1
ATOM 549 O O . ALA A 1 68 ? 1.034 7.758 -0.179 1.00 83.00 68 ALA A O 1
ATOM 550 N N . GLU A 1 69 ? 3.029 7.523 -1.175 1.00 86.88 69 GLU A N 1
ATOM 551 C CA . GLU A 1 69 ? 3.731 6.925 -0.046 1.00 86.88 69 GLU A CA 1
ATOM 552 C C . GLU A 1 69 ? 3.631 7.799 1.213 1.00 86.88 69 GLU A C 1
ATOM 554 O O . GLU A 1 69 ? 3.345 7.309 2.303 1.00 86.88 69 GLU A O 1
ATOM 559 N N . LYS A 1 70 ? 3.729 9.130 1.070 1.00 87.62 70 LYS A N 1
ATOM 560 C CA . LYS A 1 70 ? 3.516 10.065 2.189 1.00 87.62 70 LYS A CA 1
ATOM 561 C C . LYS A 1 70 ? 2.089 10.012 2.717 1.00 87.62 70 LYS A C 1
ATOM 563 O O . LYS A 1 70 ? 1.893 10.157 3.919 1.00 87.62 70 LYS A O 1
ATOM 568 N N . SER A 1 71 ? 1.112 9.824 1.829 1.00 86.38 71 SER A N 1
ATOM 569 C CA . SER A 1 71 ? -0.299 9.736 2.212 1.00 86.38 71 SER A CA 1
ATOM 570 C C . SER A 1 71 ? -0.543 8.465 3.020 1.00 86.38 71 SER A C 1
ATOM 572 O O . SER A 1 71 ? -1.058 8.570 4.127 1.00 86.38 71 SER A O 1
ATOM 574 N N . VAL A 1 72 ? -0.082 7.305 2.533 1.00 90.19 72 VAL A N 1
ATOM 575 C CA . VAL A 1 72 ? -0.155 6.019 3.255 1.00 90.19 72 VAL A CA 1
ATOM 576 C C . VAL A 1 72 ? 0.511 6.133 4.627 1.00 90.19 72 VAL A C 1
ATOM 578 O O . VAL A 1 72 ? -0.061 5.762 5.649 1.00 90.19 72 VAL A O 1
ATOM 581 N N . PHE A 1 73 ? 1.703 6.729 4.692 1.00 88.75 73 PHE A N 1
ATOM 582 C CA . PHE A 1 73 ? 2.453 6.834 5.946 1.00 88.75 73 PHE A CA 1
ATOM 583 C C . PHE A 1 73 ? 1.845 7.827 6.945 1.00 88.75 73 PHE A C 1
ATOM 585 O O . PHE A 1 73 ? 2.175 7.767 8.132 1.00 88.75 73 PHE A O 1
ATOM 592 N N . ALA A 1 74 ? 0.991 8.744 6.495 1.00 87.88 74 ALA A N 1
ATOM 593 C CA . ALA A 1 74 ? 0.313 9.722 7.339 1.00 87.88 74 ALA A CA 1
ATOM 594 C C . ALA A 1 74 ? -1.094 9.283 7.777 1.00 87.88 74 ALA A C 1
ATOM 596 O O . ALA A 1 74 ? -1.714 10.010 8.550 1.00 87.88 74 ALA A O 1
ATOM 597 N N . GLN A 1 75 ? -1.588 8.123 7.327 1.00 89.19 75 GLN A N 1
ATOM 598 C CA . GLN A 1 75 ? -2.929 7.651 7.675 1.00 89.19 75 GLN A CA 1
ATOM 599 C C . GLN A 1 75 ? -3.099 7.470 9.186 1.00 89.19 75 GLN A C 1
ATOM 601 O O . GLN A 1 75 ? -2.257 6.882 9.883 1.00 89.19 75 GLN A O 1
ATOM 606 N N . THR A 1 76 ? -4.228 7.970 9.675 1.00 91.75 76 THR A N 1
ATOM 607 C CA . THR A 1 76 ? -4.687 7.804 11.051 1.00 91.75 76 THR A CA 1
ATOM 608 C C . THR A 1 76 ? -5.817 6.786 11.122 1.00 91.75 76 THR A C 1
ATOM 610 O O . THR A 1 76 ? -6.441 6.467 10.110 1.00 91.75 76 THR A O 1
ATOM 613 N N . TYR A 1 77 ? -6.114 6.282 12.320 1.00 91.88 77 TYR A N 1
ATOM 614 C CA . TYR A 1 77 ? -7.263 5.393 12.504 1.00 91.88 77 TYR A CA 1
ATOM 615 C C . TYR A 1 77 ? -8.579 6.055 12.071 1.00 91.88 77 TYR A C 1
ATOM 617 O O . TYR A 1 77 ? -9.408 5.409 11.444 1.00 91.88 77 TYR A O 1
ATOM 625 N N . GLY A 1 78 ? -8.750 7.360 12.296 1.00 90.62 78 GLY A N 1
ATOM 626 C CA . GLY A 1 78 ? -9.939 8.094 11.860 1.00 90.62 78 GLY A CA 1
ATOM 627 C C . GLY A 1 78 ? -10.117 8.176 10.340 1.00 90.62 78 GLY A C 1
ATOM 628 O O . GLY A 1 78 ? -11.231 8.411 9.886 1.00 90.62 78 GLY A O 1
ATOM 629 N N . ASP A 1 79 ? -9.061 7.970 9.547 1.00 88.81 79 ASP A N 1
ATOM 630 C CA . ASP A 1 79 ? -9.153 7.940 8.079 1.00 88.81 79 ASP A CA 1
ATOM 631 C C . ASP A 1 79 ? -9.642 6.590 7.534 1.00 88.81 79 ASP A C 1
ATOM 633 O O . ASP A 1 79 ? -10.006 6.506 6.356 1.00 88.81 79 ASP A O 1
ATOM 637 N N . VAL A 1 80 ? -9.628 5.549 8.378 1.00 90.44 80 VAL A N 1
ATOM 638 C CA . VAL A 1 80 ? -9.947 4.159 8.017 1.00 90.44 80 VAL A CA 1
ATOM 639 C C . VAL A 1 80 ? -11.001 3.508 8.913 1.00 90.44 80 VAL A C 1
ATOM 641 O O . VAL A 1 80 ? -11.407 2.385 8.634 1.00 90.44 80 VAL A O 1
ATOM 644 N N . ALA A 1 81 ? -11.444 4.172 9.984 1.00 90.06 81 ALA A N 1
ATOM 645 C CA . ALA A 1 81 ? -12.360 3.606 10.973 1.00 90.06 81 ALA A CA 1
ATOM 646 C C . ALA A 1 81 ? -13.640 3.065 10.324 1.00 90.06 81 ALA A C 1
ATOM 648 O O . ALA A 1 81 ? -14.064 1.961 10.643 1.00 90.06 81 ALA A O 1
ATOM 649 N N . HIS A 1 82 ? -14.181 3.773 9.327 1.00 86.56 82 HIS A N 1
ATOM 650 C CA . HIS A 1 82 ? -15.366 3.337 8.586 1.00 86.56 82 HIS A CA 1
ATOM 651 C C . HIS A 1 82 ? -15.151 2.032 7.811 1.00 86.56 82 HIS A C 1
ATOM 653 O O . HIS A 1 82 ? -16.106 1.288 7.627 1.00 86.56 82 HIS A O 1
ATOM 659 N N . VAL A 1 83 ? -13.926 1.736 7.367 1.00 88.31 83 VAL A N 1
ATOM 660 C CA . VAL A 1 83 ? -13.594 0.460 6.710 1.00 88.31 83 VAL A CA 1
ATOM 661 C C . VAL A 1 83 ? -13.630 -0.674 7.733 1.00 88.31 83 VAL A C 1
ATOM 663 O O . VAL A 1 83 ? -14.181 -1.736 7.475 1.00 88.31 83 VAL A O 1
ATOM 666 N N . ILE A 1 84 ? -13.083 -0.428 8.925 1.00 87.88 84 ILE A N 1
ATOM 667 C CA . ILE A 1 84 ? -12.999 -1.429 9.994 1.00 87.88 84 ILE A CA 1
ATOM 668 C C . ILE A 1 84 ? -14.370 -1.689 10.637 1.00 87.88 84 ILE A C 1
ATOM 670 O O . ILE A 1 84 ? -14.679 -2.823 10.993 1.00 87.88 84 ILE A O 1
ATOM 674 N N . GLU A 1 85 ? -15.188 -0.648 10.796 1.00 84.69 85 GLU A N 1
ATOM 675 C CA . GLU A 1 85 ? -16.462 -0.700 11.522 1.00 84.69 85 GLU A CA 1
ATOM 676 C C . GLU A 1 85 ? -17.628 -1.214 10.666 1.00 84.69 85 GLU A C 1
ATOM 678 O O . GLU A 1 85 ? -18.492 -1.919 11.186 1.00 84.69 85 GLU A O 1
ATOM 683 N N . ASN A 1 86 ? -17.659 -0.899 9.366 1.00 74.69 86 ASN A N 1
ATOM 684 C CA . ASN A 1 86 ? -18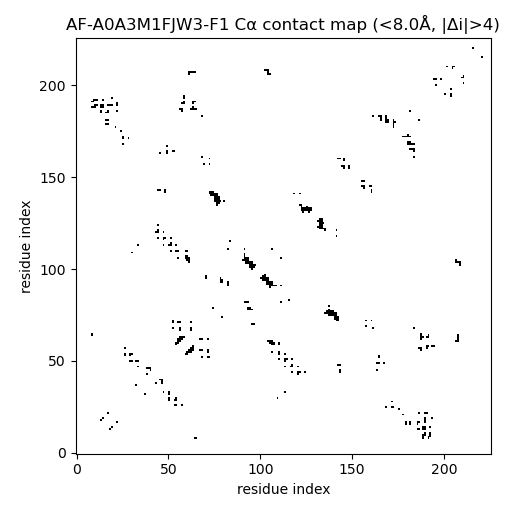.781 -1.272 8.494 1.00 74.69 86 ASN A CA 1
ATOM 685 C C . ASN A 1 86 ? -18.653 -2.683 7.892 1.00 74.69 86 ASN A C 1
ATOM 687 O O . ASN A 1 86 ? -19.650 -3.238 7.424 1.00 74.69 86 ASN A O 1
ATOM 691 N N . GLY A 1 87 ? -17.454 -3.276 7.912 1.00 64.62 87 GLY A N 1
ATOM 692 C CA . GLY A 1 87 ? -17.183 -4.598 7.343 1.00 64.62 87 GLY A CA 1
ATOM 693 C C . GLY A 1 87 ? -17.609 -4.735 5.872 1.00 64.62 87 GLY A C 1
ATOM 694 O O . GLY A 1 87 ? -17.707 -3.754 5.140 1.00 64.62 87 GLY A O 1
ATOM 695 N N . ALA A 1 88 ? -17.939 -5.963 5.453 1.00 62.44 88 ALA A N 1
ATOM 696 C CA . ALA A 1 88 ? -18.265 -6.319 4.062 1.00 62.44 88 ALA A CA 1
ATOM 697 C C . ALA A 1 88 ? -19.605 -5.759 3.524 1.00 62.44 88 ALA A C 1
ATOM 699 O O . ALA A 1 88 ? -20.066 -6.174 2.462 1.00 62.44 88 ALA A O 1
ATOM 700 N N . ILE A 1 89 ? -20.274 -4.869 4.264 1.00 63.53 89 ILE A N 1
ATOM 701 C CA . ILE A 1 89 ? -21.615 -4.358 3.934 1.00 63.53 89 ILE A CA 1
ATOM 702 C C . ILE A 1 89 ? -21.543 -3.229 2.887 1.00 63.53 89 ILE A C 1
ATOM 704 O O . ILE A 1 89 ? -22.527 -2.963 2.201 1.00 63.53 89 ILE A O 1
ATOM 708 N N . SER A 1 90 ? -20.384 -2.583 2.727 1.00 63.94 90 SER A N 1
ATOM 709 C CA . SER A 1 90 ? -20.179 -1.447 1.821 1.00 63.94 90 SER A CA 1
ATOM 710 C C . SER A 1 90 ? -18.851 -1.581 1.065 1.00 63.94 90 SER A C 1
ATOM 712 O O . SER A 1 90 ? -17.915 -2.166 1.613 1.00 63.94 90 SER A O 1
ATOM 714 N N . PRO A 1 91 ? -18.719 -1.037 -0.162 1.00 68.75 91 PRO A N 1
ATOM 715 C CA . PRO A 1 91 ? -17.435 -0.995 -0.850 1.00 68.75 91 PRO A CA 1
ATOM 716 C C . PRO A 1 91 ? -16.387 -0.278 0.009 1.00 68.75 91 PRO A C 1
ATOM 718 O O . PRO A 1 91 ? -16.575 0.878 0.399 1.00 68.75 91 PRO A O 1
ATOM 721 N N . ALA A 1 92 ? -15.272 -0.949 0.295 1.00 81.25 92 ALA A N 1
ATOM 722 C CA . ALA A 1 92 ? -14.190 -0.355 1.064 1.00 81.25 92 ALA A CA 1
ATOM 723 C C . ALA A 1 92 ? -13.512 0.772 0.273 1.00 81.25 92 ALA A C 1
ATOM 725 O O . ALA A 1 92 ? -13.118 0.612 -0.886 1.00 81.25 92 ALA A O 1
ATOM 726 N N . TYR A 1 93 ? -13.339 1.921 0.924 1.00 84.31 93 TYR A N 1
ATOM 727 C CA . TYR A 1 93 ? -12.586 3.043 0.378 1.00 84.31 93 TYR A CA 1
ATOM 728 C C . TYR A 1 93 ? -11.679 3.668 1.435 1.00 84.31 93 TYR A C 1
ATOM 730 O O . TYR A 1 93 ? -12.033 3.753 2.609 1.00 84.31 93 TYR A O 1
ATOM 738 N N . LEU A 1 94 ? -10.515 4.159 1.022 1.00 84.00 94 LEU A N 1
ATOM 739 C CA . LEU A 1 94 ? -9.610 4.947 1.855 1.00 84.00 94 LEU A CA 1
ATOM 740 C C . LEU A 1 94 ? -9.874 6.433 1.649 1.00 84.00 94 LEU A C 1
ATOM 742 O O . LEU A 1 94 ? -10.124 6.871 0.530 1.00 84.00 94 LEU A O 1
ATOM 746 N N . THR A 1 95 ? -9.782 7.228 2.716 1.00 80.25 95 THR A N 1
ATOM 747 C CA . THR A 1 95 ? -9.869 8.687 2.591 1.00 80.25 95 THR A CA 1
ATOM 748 C C . THR A 1 95 ? -8.478 9.307 2.480 1.00 80.25 95 THR A C 1
ATOM 750 O O . THR A 1 95 ? -7.583 9.013 3.274 1.00 80.25 95 THR A O 1
ATOM 753 N N . VAL A 1 96 ? -8.277 10.183 1.492 1.00 75.38 96 VAL A N 1
ATOM 754 C CA . VAL A 1 96 ? -7.026 10.938 1.319 1.00 75.38 96 VAL A CA 1
ATOM 755 C C . VAL A 1 96 ? -7.271 12.434 1.337 1.00 75.38 96 VAL A C 1
ATOM 757 O O . VAL A 1 96 ? -8.207 12.927 0.718 1.00 75.38 96 VAL A O 1
ATOM 760 N N . SER A 1 97 ? -6.401 13.183 2.016 1.00 73.25 97 SER A N 1
ATOM 761 C CA . SER A 1 97 ? -6.478 14.646 2.018 1.00 73.25 97 SER A CA 1
ATOM 762 C C . SER A 1 97 ? -5.763 15.245 0.802 1.00 73.25 97 SER A C 1
ATOM 764 O O . SER A 1 97 ? -4.573 14.997 0.566 1.00 73.25 97 SER A O 1
ATOM 766 N N . ARG A 1 98 ? -6.480 16.070 0.034 1.00 68.81 98 ARG A N 1
ATOM 767 C CA . ARG A 1 98 ? -5.976 16.847 -1.105 1.00 68.81 98 ARG A CA 1
ATOM 768 C C . ARG A 1 98 ? -6.485 18.272 -1.022 1.00 68.81 98 ARG A C 1
ATOM 770 O O . ARG A 1 98 ? -7.685 18.508 -1.027 1.00 68.81 98 ARG A O 1
ATOM 777 N N . LYS A 1 99 ? -5.558 19.233 -0.930 1.00 67.88 99 LYS A N 1
ATOM 778 C CA . LYS A 1 99 ? -5.875 20.667 -0.775 1.00 67.88 99 LYS A CA 1
ATOM 779 C C . LYS A 1 99 ? -6.888 20.944 0.363 1.00 67.88 99 LYS A C 1
ATOM 781 O O . LYS A 1 99 ? -7.664 21.885 0.279 1.00 67.88 99 LYS A O 1
ATOM 786 N N . GLY A 1 100 ? -6.885 20.122 1.419 1.00 67.06 100 GLY A N 1
ATOM 787 C CA . GLY A 1 100 ? -7.810 20.230 2.555 1.00 67.06 100 GLY A CA 1
ATOM 788 C C . GLY A 1 100 ? -9.131 19.460 2.417 1.00 67.06 100 GLY A C 1
ATOM 789 O O . GLY A 1 100 ? -9.861 19.370 3.398 1.00 67.06 100 GLY A O 1
ATOM 790 N N . ILE A 1 101 ? -9.423 18.865 1.257 1.00 67.19 101 ILE A N 1
ATOM 791 C CA . ILE A 1 101 ? -10.628 18.059 1.004 1.00 67.19 101 ILE A CA 1
ATOM 792 C C . ILE A 1 101 ? -10.278 16.570 1.132 1.00 67.19 101 ILE A C 1
ATOM 794 O O . ILE A 1 101 ? -9.226 16.145 0.650 1.00 67.19 101 ILE A O 1
ATOM 798 N N . LYS A 1 102 ? -11.137 15.776 1.790 1.00 71.38 102 LYS A N 1
ATOM 799 C CA . LYS A 1 102 ? -10.986 14.314 1.862 1.00 71.38 102 LYS A CA 1
ATOM 800 C C . LYS A 1 102 ? -11.688 13.650 0.676 1.00 71.38 102 LYS A C 1
ATOM 802 O O . LYS A 1 102 ? -12.898 13.787 0.541 1.00 71.38 102 LYS A O 1
ATOM 807 N N . TYR A 1 103 ? -10.935 12.914 -0.133 1.00 72.12 103 TYR A N 1
ATOM 808 C CA . TYR A 1 103 ? -11.445 12.160 -1.279 1.00 72.12 103 TYR A CA 1
ATOM 809 C C . TYR A 1 103 ? -11.463 10.658 -0.978 1.00 72.12 103 TYR A C 1
ATOM 811 O O . TYR A 1 103 ? -10.486 10.166 -0.402 1.00 72.12 103 TYR A O 1
ATOM 819 N N . PRO A 1 104 ? -12.536 9.932 -1.344 1.00 77.75 104 PRO A N 1
ATOM 820 C CA . PRO A 1 104 ? -12.573 8.480 -1.250 1.00 77.75 104 PRO A CA 1
ATOM 821 C C . PRO A 1 104 ? -11.799 7.839 -2.409 1.00 77.75 104 PRO A C 1
ATOM 823 O O . PRO A 1 104 ? -11.893 8.281 -3.551 1.00 77.75 104 PRO A O 1
ATOM 826 N N . ILE A 1 105 ? -11.057 6.777 -2.109 1.00 80.50 105 ILE A N 1
ATOM 827 C CA . ILE A 1 105 ? -10.370 5.921 -3.079 1.00 80.50 105 ILE A CA 1
ATOM 828 C C . ILE A 1 105 ? -10.817 4.494 -2.819 1.00 80.50 105 ILE A C 1
ATOM 830 O O . ILE A 1 105 ? -10.497 3.942 -1.768 1.00 80.50 105 ILE A O 1
ATOM 834 N N . PHE A 1 106 ? -11.568 3.914 -3.751 1.00 82.38 106 PHE A N 1
ATOM 835 C CA . PHE A 1 106 ? -11.993 2.521 -3.652 1.00 82.38 106 PHE A CA 1
ATOM 836 C C . PHE A 1 106 ? -10.787 1.591 -3.749 1.00 82.38 106 PHE A C 1
ATOM 838 O O . PHE A 1 106 ? -9.891 1.811 -4.564 1.00 82.38 106 PHE A O 1
ATOM 845 N N . ILE A 1 107 ? -10.770 0.561 -2.908 1.00 86.81 107 ILE A N 1
ATOM 846 C CA . ILE A 1 107 ? -9.666 -0.394 -2.839 1.00 86.81 107 ILE A CA 1
ATOM 847 C C . ILE A 1 107 ? -10.162 -1.811 -3.080 1.00 86.81 107 ILE A C 1
ATOM 849 O O . ILE A 1 107 ? -11.299 -2.159 -2.764 1.00 86.81 107 ILE A O 1
ATOM 853 N N . HIS A 1 108 ? -9.281 -2.654 -3.605 1.00 90.06 108 HIS A N 1
ATOM 854 C CA . HIS A 1 108 ? -9.558 -4.074 -3.739 1.00 90.06 108 HIS A CA 1
ATOM 855 C C . HIS A 1 108 ? -9.728 -4.738 -2.350 1.00 90.06 108 HIS A C 1
ATOM 857 O O . HIS A 1 108 ? -8.971 -4.404 -1.432 1.00 90.06 108 HIS A O 1
ATOM 863 N N . PRO A 1 109 ? -10.618 -5.739 -2.183 1.00 90.00 109 PRO A N 1
ATOM 864 C CA . PRO A 1 109 ? -10.842 -6.416 -0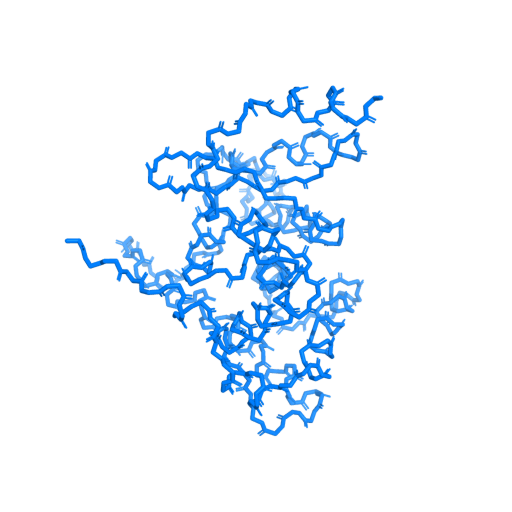.896 1.00 90.00 109 PRO A CA 1
ATOM 865 C C . PRO A 1 109 ? -9.582 -7.006 -0.243 1.00 90.00 109 PRO A C 1
ATOM 867 O O . PRO A 1 109 ? -9.477 -7.082 0.977 1.00 90.00 109 PRO A O 1
ATOM 870 N N . ILE A 1 110 ? -8.578 -7.392 -1.037 1.00 92.00 110 ILE A N 1
ATOM 871 C CA . ILE A 1 110 ? -7.296 -7.875 -0.491 1.00 92.00 110 ILE A CA 1
ATOM 872 C C . ILE A 1 110 ? -6.532 -6.779 0.270 1.00 92.00 110 ILE A C 1
ATOM 874 O O . ILE A 1 110 ? -5.856 -7.058 1.259 1.00 92.00 110 ILE A O 1
ATOM 878 N N . VAL A 1 111 ? -6.664 -5.522 -0.165 1.00 93.88 111 VAL A N 1
ATOM 879 C CA . VAL A 1 111 ? -6.050 -4.354 0.478 1.00 93.88 111 VAL A CA 1
ATOM 880 C C . VAL A 1 111 ? -6.796 -4.028 1.770 1.00 93.88 111 VAL A C 1
ATOM 882 O O . VAL A 1 111 ? -6.163 -3.748 2.787 1.00 93.88 111 VAL A O 1
ATOM 885 N N . GLU A 1 112 ? -8.129 -4.118 1.752 1.00 91.81 112 GLU A N 1
ATOM 886 C CA . GLU A 1 112 ? -8.969 -4.016 2.950 1.00 91.81 112 GLU A CA 1
ATOM 887 C C . GLU A 1 112 ? -8.573 -5.070 3.989 1.00 91.81 112 GLU A C 1
ATOM 889 O O . GLU A 1 112 ? -8.316 -4.741 5.147 1.00 91.81 112 GLU A O 1
ATOM 894 N N . TYR A 1 113 ? -8.444 -6.330 3.576 1.00 91.75 113 TYR A N 1
ATOM 895 C CA . TYR A 1 113 ? -8.025 -7.405 4.469 1.00 91.75 113 TYR A CA 1
ATOM 896 C C . TYR A 1 113 ? -6.646 -7.127 5.089 1.00 91.75 113 TYR A C 1
ATOM 898 O O . TYR A 1 113 ? -6.480 -7.223 6.308 1.00 91.75 113 TYR A O 1
ATOM 906 N N . ALA A 1 114 ? -5.672 -6.693 4.280 1.00 94.12 114 ALA A N 1
ATOM 907 C CA . ALA A 1 114 ? -4.351 -6.300 4.770 1.00 94.12 114 ALA A CA 1
ATOM 908 C C . ALA A 1 114 ? -4.418 -5.147 5.788 1.00 94.12 114 ALA A C 1
ATOM 910 O O . ALA A 1 114 ? -3.709 -5.166 6.798 1.00 94.12 114 ALA A O 1
ATOM 911 N N . LEU A 1 115 ? -5.291 -4.162 5.559 1.00 94.00 115 LEU A N 1
ATOM 912 C CA . LEU A 1 115 ? -5.521 -3.046 6.475 1.00 94.00 115 LEU A CA 1
ATOM 913 C C . LEU A 1 115 ? -6.087 -3.514 7.819 1.00 94.00 115 LEU A C 1
ATOM 915 O O . LEU A 1 115 ? -5.595 -3.093 8.867 1.00 94.00 115 LEU A O 1
ATOM 919 N N . VAL A 1 116 ? -7.086 -4.397 7.807 1.00 91.94 116 VAL A N 1
ATOM 920 C CA . VAL A 1 116 ? -7.688 -4.955 9.028 1.00 91.94 116 VAL A CA 1
ATOM 921 C C . VAL A 1 116 ? -6.636 -5.698 9.853 1.00 91.94 116 VAL A C 1
ATOM 923 O O . VAL A 1 116 ? -6.505 -5.454 11.056 1.00 91.94 116 VAL A O 1
ATOM 926 N N . VAL A 1 117 ? -5.828 -6.549 9.209 1.00 91.44 117 VAL A N 1
ATOM 927 C CA . VAL A 1 117 ? -4.716 -7.258 9.864 1.00 91.44 117 VAL A CA 1
ATOM 928 C C . VAL A 1 117 ? -3.728 -6.263 10.474 1.00 91.44 117 VAL A C 1
ATOM 930 O O . VAL A 1 117 ? -3.344 -6.393 11.639 1.00 91.44 117 VAL A O 1
ATOM 933 N N . PHE A 1 118 ? -3.348 -5.232 9.723 1.00 93.62 118 PHE A N 1
ATOM 934 C CA . PHE A 1 118 ? -2.426 -4.202 10.181 1.00 93.62 118 PHE A CA 1
ATOM 935 C C . PHE A 1 118 ? -2.942 -3.430 11.406 1.00 93.62 118 PHE A C 1
ATOM 937 O O . PHE A 1 118 ? -2.204 -3.268 12.386 1.00 93.62 118 PHE A O 1
ATOM 944 N N . VAL A 1 119 ? -4.207 -2.999 11.397 1.00 92.69 119 VAL A N 1
ATOM 945 C CA . VAL A 1 119 ? -4.853 -2.323 12.535 1.00 92.69 119 VAL A CA 1
ATOM 946 C C . VAL A 1 119 ? -4.871 -3.233 13.762 1.00 92.69 119 VAL A C 1
ATOM 948 O O . VAL A 1 119 ? -4.521 -2.798 14.861 1.00 92.69 119 VAL A O 1
ATOM 951 N N . TYR A 1 120 ? -5.189 -4.514 13.583 1.00 89.56 120 TYR A N 1
ATOM 952 C CA . TYR A 1 120 ? -5.174 -5.482 14.673 1.00 89.56 120 TYR A CA 1
ATOM 953 C C . TYR A 1 120 ? -3.777 -5.634 15.301 1.00 89.56 120 TYR A C 1
ATOM 955 O O . TYR A 1 120 ? -3.638 -5.593 16.528 1.00 89.56 120 TYR A O 1
ATOM 963 N N . GLN A 1 121 ? -2.717 -5.725 14.487 1.00 89.56 121 GLN A N 1
ATOM 964 C CA . GLN A 1 121 ? -1.346 -5.746 15.014 1.00 89.56 121 GLN A CA 1
ATOM 965 C C . GLN A 1 121 ? -0.984 -4.435 15.721 1.00 89.56 121 GLN A C 1
ATOM 967 O O . GLN A 1 121 ? -0.321 -4.457 16.760 1.00 89.56 121 GLN A O 1
ATOM 972 N N . ARG A 1 122 ? -1.467 -3.286 15.230 1.00 89.88 122 ARG A N 1
ATOM 973 C CA . ARG A 1 122 ? -1.248 -1.991 15.889 1.00 89.88 122 ARG A CA 1
ATOM 974 C C . ARG A 1 122 ? -1.846 -1.950 17.298 1.00 89.88 122 ARG A C 1
ATOM 976 O O . ARG A 1 122 ? -1.191 -1.431 18.202 1.00 89.88 122 ARG A O 1
ATOM 983 N N . MET A 1 123 ? -3.042 -2.507 17.500 1.00 86.50 123 MET A N 1
ATOM 984 C CA . MET A 1 123 ? -3.681 -2.593 18.823 1.00 86.50 123 MET A CA 1
ATOM 985 C C . MET A 1 123 ? -2.862 -3.446 19.798 1.00 86.50 123 MET A C 1
ATOM 987 O O . MET A 1 123 ? -2.720 -3.096 20.969 1.00 86.50 123 MET A O 1
ATOM 991 N N . ARG A 1 124 ? -2.281 -4.553 19.315 1.00 84.00 124 ARG A N 1
ATOM 992 C CA . ARG A 1 124 ? -1.450 -5.455 20.128 1.00 84.00 124 ARG A CA 1
ATOM 993 C C . ARG A 1 124 ? -0.174 -4.798 20.648 1.00 84.00 124 ARG A C 1
ATOM 995 O O . ARG A 1 124 ? 0.235 -5.099 21.762 1.00 84.00 124 ARG A O 1
ATOM 1002 N N . VAL A 1 125 ? 0.431 -3.889 19.881 1.00 81.25 125 VAL A N 1
ATOM 1003 C CA . VAL A 1 125 ? 1.612 -3.121 20.326 1.00 81.25 125 VAL A CA 1
ATOM 1004 C C . VAL A 1 125 ? 1.270 -2.188 21.495 1.00 81.25 125 VAL A C 1
ATOM 1006 O O . VAL A 1 125 ? 2.125 -1.898 22.331 1.00 81.25 125 VAL A O 1
ATOM 1009 N N . GLN A 1 126 ? 0.025 -1.717 21.585 1.00 75.69 126 GLN A N 1
ATOM 1010 C CA . GLN A 1 126 ? -0.436 -0.837 22.658 1.00 75.69 126 GLN A CA 1
ATOM 1011 C C . GLN A 1 126 ? -0.990 -1.638 23.841 1.00 75.69 126 GLN A C 1
ATOM 1013 O O . GLN A 1 126 ? -2.168 -1.539 24.165 1.00 75.69 126 GLN A O 1
ATOM 1018 N N . THR A 1 127 ? -0.172 -2.458 24.493 1.00 71.00 127 THR A N 1
ATOM 1019 C CA . THR A 1 127 ? -0.661 -3.257 25.624 1.00 71.00 127 THR A CA 1
ATOM 1020 C C . THR A 1 127 ? -1.130 -2.378 26.791 1.00 71.00 127 THR A C 1
ATOM 1022 O O . THR A 1 127 ? -0.506 -1.375 27.146 1.00 71.00 127 THR A O 1
ATOM 1025 N N . VAL A 1 128 ? -2.251 -2.763 27.408 1.00 77.94 128 VAL A N 1
ATOM 1026 C CA . VAL A 1 128 ? -2.756 -2.165 28.658 1.00 77.94 128 VAL A CA 1
ATOM 1027 C C . VAL A 1 128 ? -2.528 -3.107 29.848 1.00 77.94 128 VAL A C 1
ATOM 1029 O O . VAL A 1 128 ? -1.946 -4.185 29.703 1.00 77.94 128 VAL A O 1
ATOM 1032 N N . ARG A 1 129 ? -2.969 -2.715 31.058 1.00 72.31 129 ARG A N 1
ATOM 1033 C CA . ARG A 1 129 ? -2.920 -3.592 32.246 1.00 72.31 129 ARG A CA 1
ATOM 1034 C C . ARG A 1 129 ? -3.537 -4.958 31.904 1.00 72.31 129 ARG A C 1
ATOM 1036 O O . ARG A 1 129 ? -4.621 -5.006 31.334 1.00 72.31 129 ARG A O 1
ATOM 1043 N N . ASN A 1 130 ? -2.847 -6.038 32.278 1.00 75.50 130 ASN A N 1
ATOM 1044 C CA . ASN A 1 130 ? -3.169 -7.440 31.955 1.00 75.50 130 ASN A CA 1
ATOM 1045 C C . ASN A 1 130 ? -2.869 -7.897 30.510 1.00 75.50 130 ASN A C 1
ATOM 1047 O O . ASN A 1 130 ? -3.440 -8.889 30.070 1.00 75.50 130 ASN A O 1
ATOM 1051 N N . ASN A 1 131 ? -1.971 -7.227 29.775 1.00 69.81 131 ASN A N 1
ATOM 1052 C CA . ASN A 1 131 ? -1.528 -7.618 28.420 1.00 69.81 131 ASN A CA 1
ATOM 1053 C C . ASN A 1 131 ? -2.647 -7.691 27.362 1.00 69.81 131 ASN A C 1
ATOM 1055 O O . ASN A 1 131 ? -2.454 -8.276 26.297 1.00 69.81 131 ASN A O 1
ATOM 1059 N N . ALA A 1 132 ? -3.810 -7.092 27.626 1.00 74.81 132 ALA A N 1
ATOM 1060 C CA . ALA A 1 132 ? -4.859 -6.976 26.624 1.00 74.81 132 ALA A CA 1
ATOM 1061 C C . ALA A 1 132 ? -4.440 -5.974 25.524 1.00 74.81 132 ALA A C 1
ATOM 1063 O O . ALA A 1 132 ? -3.750 -4.993 25.838 1.00 74.81 132 ALA A O 1
ATOM 1064 N N . PRO A 1 133 ? -4.854 -6.183 24.257 1.00 78.62 133 PRO A N 1
ATOM 1065 C CA . PRO A 1 133 ? -4.702 -5.179 23.206 1.00 78.62 133 PRO A CA 1
ATOM 1066 C C . PRO A 1 133 ? -5.372 -3.864 23.617 1.00 78.62 133 PRO A C 1
ATOM 1068 O O . PRO A 1 133 ? -6.498 -3.867 24.119 1.00 78.62 133 PRO A O 1
ATOM 1071 N N . GLY A 1 134 ? -4.681 -2.744 23.425 1.00 79.38 134 GLY A N 1
ATOM 1072 C CA . GLY A 1 134 ? -5.199 -1.423 23.767 1.00 79.38 134 GLY A CA 1
ATOM 1073 C C . GLY A 1 134 ? -6.051 -0.813 22.653 1.00 79.38 134 GLY A C 1
ATOM 1074 O O . GLY A 1 134 ? -5.903 -1.176 21.482 1.00 79.38 134 GLY A O 1
ATOM 1075 N N . PRO A 1 135 ? -6.942 0.132 22.996 1.00 84.69 135 PRO A N 1
ATOM 1076 C CA . PRO A 1 135 ? -7.741 0.854 22.013 1.00 84.69 135 PRO A CA 1
ATOM 1077 C C . PRO A 1 135 ? -6.887 1.869 21.237 1.00 84.69 135 PRO A C 1
ATOM 1079 O O . PRO A 1 135 ? -6.090 2.593 21.832 1.00 84.69 135 PRO A O 1
ATOM 1082 N N . ILE A 1 136 ? -7.105 1.973 19.923 1.00 87.25 136 ILE A N 1
ATOM 1083 C CA . ILE A 1 136 ? -6.488 3.001 19.068 1.00 87.25 136 ILE A CA 1
ATOM 1084 C C . ILE A 1 136 ? -7.394 4.239 19.035 1.00 87.25 136 ILE A C 1
ATOM 1086 O O . ILE A 1 136 ? -8.607 4.124 18.858 1.00 87.25 136 ILE A O 1
ATOM 1090 N N . ARG A 1 137 ? -6.826 5.440 19.195 1.00 91.19 137 ARG A N 1
ATOM 1091 C CA . ARG A 1 137 ? -7.581 6.699 19.067 1.00 91.19 137 ARG A CA 1
ATOM 1092 C C . ARG A 1 137 ? -7.714 7.093 17.600 1.00 91.19 137 ARG A C 1
ATOM 1094 O O . ARG A 1 137 ? -6.794 6.875 16.822 1.00 91.19 137 ARG A O 1
ATOM 1101 N N . LEU A 1 138 ? -8.789 7.799 17.242 1.00 91.06 138 LEU A N 1
ATOM 1102 C CA . LEU A 1 138 ? -8.997 8.309 15.874 1.00 91.06 138 LEU A CA 1
ATOM 1103 C C . LEU A 1 138 ? -7.808 9.135 15.349 1.00 91.06 138 LEU A C 1
ATOM 1105 O O . LEU A 1 138 ? -7.487 9.069 14.170 1.00 91.06 138 LEU A O 1
ATOM 1109 N N . SER A 1 139 ? -7.126 9.883 16.219 1.00 91.31 139 SER A N 1
ATOM 1110 C CA . SER A 1 139 ? -5.965 10.706 15.858 1.00 91.31 139 SER A CA 1
ATOM 1111 C C . SER A 1 139 ? -4.641 9.940 15.761 1.00 91.31 139 SER A C 1
ATOM 1113 O O . SER A 1 139 ? -3.618 10.538 15.426 1.00 91.31 139 SER A O 1
ATOM 1115 N N . ASP A 1 140 ? -4.610 8.663 16.141 1.00 89.56 140 ASP A N 1
ATOM 1116 C CA . ASP A 1 140 ? -3.369 7.901 16.188 1.00 89.56 140 ASP A CA 1
ATOM 1117 C C . ASP A 1 140 ? -2.946 7.488 14.780 1.00 89.56 140 ASP A C 1
ATOM 1119 O O . ASP A 1 140 ? -3.719 6.907 14.016 1.00 89.56 140 ASP A O 1
ATOM 1123 N N . TYR A 1 141 ? -1.679 7.747 14.460 1.00 90.38 141 TYR A N 1
ATOM 1124 C CA . TYR A 1 141 ? -1.058 7.238 13.244 1.00 90.38 141 TYR A CA 1
ATOM 1125 C C . TYR A 1 141 ? -0.967 5.712 13.287 1.00 90.38 141 TYR A C 1
ATOM 1127 O O . TYR A 1 141 ? -0.546 5.125 14.294 1.00 90.38 141 TYR A O 1
ATOM 1135 N N . LEU A 1 142 ? -1.303 5.080 12.164 1.00 91.38 142 LEU A N 1
ATOM 1136 C CA . LEU A 1 142 ? -1.239 3.627 12.028 1.00 91.38 142 LEU A CA 1
ATOM 1137 C C . LEU A 1 142 ? 0.203 3.143 11.827 1.00 91.38 142 LEU A C 1
ATOM 1139 O O . LEU A 1 142 ? 0.613 2.129 12.396 1.00 91.38 142 LEU A O 1
ATOM 1143 N N . ALA A 1 143 ? 0.984 3.887 11.042 1.00 91.00 143 ALA A N 1
ATOM 1144 C CA . ALA A 1 143 ? 2.346 3.523 10.669 1.00 91.00 143 ALA A CA 1
ATOM 1145 C C . ALA A 1 143 ? 3.305 3.450 11.880 1.00 91.00 143 ALA A C 1
ATOM 1147 O O . ALA A 1 143 ? 3.245 4.306 12.774 1.00 91.00 143 ALA A O 1
ATOM 1148 N N . PRO A 1 144 ? 4.246 2.485 11.901 1.00 89.75 144 PRO A N 1
ATOM 1149 C CA . PRO A 1 144 ? 5.210 2.335 12.983 1.00 89.75 144 PRO A CA 1
ATOM 1150 C C . PRO A 1 144 ? 6.087 3.584 13.130 1.00 89.75 144 PRO A C 1
ATOM 1152 O O . PRO A 1 144 ? 6.374 4.318 12.174 1.00 89.75 144 PRO A O 1
ATOM 1155 N N . MET A 1 145 ? 6.497 3.852 14.367 1.00 86.12 145 MET A N 1
ATOM 1156 C CA . MET A 1 145 ? 7.417 4.938 14.699 1.00 86.12 145 MET A CA 1
ATOM 1157 C C . MET A 1 145 ? 8.845 4.398 14.759 1.00 86.12 145 MET A C 1
ATOM 1159 O O . MET A 1 145 ? 9.069 3.279 15.202 1.00 86.12 145 MET A O 1
ATOM 1163 N N . ASN A 1 146 ? 9.817 5.216 14.353 1.00 85.75 146 ASN A N 1
ATOM 1164 C CA . ASN A 1 146 ? 11.229 4.862 14.439 1.00 85.75 146 ASN A CA 1
ATOM 1165 C C . ASN A 1 146 ? 11.628 4.693 15.923 1.00 85.75 146 ASN A C 1
ATOM 1167 O O . ASN A 1 146 ? 11.557 5.683 16.662 1.00 85.75 146 ASN A O 1
ATOM 1171 N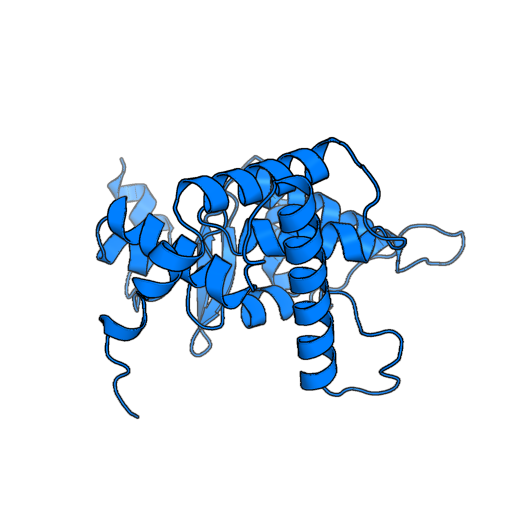 N . PRO A 1 147 ? 12.109 3.508 16.352 1.00 75.75 147 PRO A N 1
ATOM 1172 C CA . PRO A 1 147 ? 12.460 3.238 17.750 1.00 75.75 147 PRO A CA 1
ATOM 1173 C C . PRO A 1 147 ? 13.543 4.171 18.310 1.00 75.75 147 PRO A C 1
ATOM 1175 O O . PRO A 1 147 ? 13.598 4.430 19.512 1.00 75.75 147 PRO A O 1
ATOM 1178 N N . ARG A 1 148 ? 14.421 4.690 17.441 1.00 73.50 148 ARG A N 1
ATOM 1179 C CA . ARG A 1 148 ? 15.552 5.556 17.812 1.00 73.50 148 ARG A CA 1
ATOM 1180 C C . ARG A 1 148 ? 15.178 7.037 17.881 1.00 73.50 148 ARG A C 1
ATOM 1182 O O . ARG A 1 148 ? 15.924 7.835 18.447 1.00 73.50 148 ARG A O 1
ATOM 1189 N N . SER A 1 149 ? 14.028 7.428 17.335 1.00 70.94 149 SER A N 1
ATOM 1190 C CA . SER A 1 149 ? 13.598 8.827 17.315 1.00 70.94 149 SER A CA 1
ATOM 1191 C C . SER A 1 149 ? 12.915 9.190 18.631 1.00 70.94 149 SER A C 1
ATOM 1193 O O . SER A 1 149 ? 11.697 9.125 18.753 1.00 70.94 149 SER A O 1
ATOM 1195 N N . ARG A 1 150 ? 13.703 9.584 19.640 1.00 53.97 150 ARG A N 1
ATOM 1196 C CA . ARG A 1 150 ? 13.168 9.908 20.976 1.00 53.97 150 ARG A CA 1
ATOM 1197 C C . ARG A 1 150 ? 12.282 11.159 21.019 1.00 53.97 150 ARG A C 1
ATOM 1199 O O . ARG A 1 150 ? 11.502 11.273 21.957 1.00 53.97 150 ARG A O 1
ATOM 1206 N N . LYS A 1 151 ? 12.342 12.073 20.040 1.00 52.47 151 LYS A N 1
ATOM 1207 C CA . LYS A 1 151 ? 11.432 13.233 19.928 1.00 52.47 151 LYS A CA 1
ATOM 1208 C C . LYS A 1 151 ? 11.266 13.685 18.463 1.00 52.47 151 LYS A C 1
ATOM 1210 O O . LYS A 1 151 ? 12.213 14.157 17.852 1.00 52.47 151 LYS A O 1
ATOM 1215 N N . LYS A 1 152 ? 10.045 13.516 17.940 1.00 53.75 152 LYS A N 1
ATOM 1216 C CA . LYS A 1 152 ? 9.335 14.275 16.884 1.00 53.75 152 LYS A CA 1
ATOM 1217 C C . LYS A 1 152 ? 10.170 15.006 15.808 1.00 53.75 152 LYS A C 1
ATOM 1219 O O . LYS A 1 152 ? 10.196 16.232 15.792 1.00 53.75 152 LYS A O 1
ATOM 1224 N N . HIS A 1 153 ? 10.692 14.274 14.825 1.00 61.44 153 HIS A N 1
ATOM 1225 C CA . HIS A 1 153 ? 10.961 14.845 13.498 1.00 61.44 153 HIS A CA 1
ATOM 1226 C C . HIS A 1 153 ? 10.171 14.051 12.449 1.00 61.44 153 HIS A C 1
ATOM 1228 O O . HIS A 1 153 ? 10.495 12.882 12.227 1.00 61.44 153 HIS A O 1
ATOM 1234 N N . PRO A 1 154 ? 9.125 14.637 11.831 1.00 67.25 154 PRO A N 1
ATOM 1235 C CA . PRO A 1 154 ? 8.297 13.960 10.828 1.00 67.25 154 PRO A CA 1
ATOM 1236 C C . PRO A 1 154 ? 9.124 13.325 9.702 1.00 67.25 154 PRO A C 1
ATOM 1238 O O . PRO A 1 154 ? 8.853 12.195 9.299 1.00 67.25 154 PRO A O 1
ATOM 1241 N N . ASP A 1 155 ? 10.195 13.999 9.283 1.00 73.69 155 ASP A N 1
ATOM 1242 C CA . ASP A 1 155 ? 11.062 13.546 8.193 1.00 73.69 155 ASP A CA 1
ATOM 1243 C C . ASP A 1 155 ? 11.855 12.278 8.548 1.00 73.69 155 ASP A C 1
ATOM 1245 O O . ASP A 1 155 ? 11.997 11.379 7.721 1.00 73.69 155 ASP A O 1
ATOM 1249 N N . ASN A 1 156 ? 12.290 12.134 9.806 1.00 78.69 156 ASN A N 1
ATOM 1250 C CA . ASN A 1 156 ? 12.988 10.928 10.272 1.00 78.69 156 ASN A CA 1
ATOM 1251 C C . ASN A 1 156 ? 12.057 9.711 10.329 1.00 78.69 156 ASN A C 1
ATOM 1253 O O . ASN A 1 156 ? 12.488 8.576 10.114 1.00 78.69 156 ASN A O 1
ATOM 1257 N N . HIS A 1 157 ? 10.776 9.935 10.628 1.00 84.06 157 HIS A N 1
ATOM 1258 C CA . HIS A 1 157 ? 9.764 8.882 10.594 1.00 84.06 157 HIS A CA 1
ATOM 1259 C C . HIS A 1 157 ? 9.438 8.473 9.162 1.00 84.06 157 HIS A C 1
ATOM 1261 O O . HIS A 1 157 ? 9.317 7.282 8.884 1.00 84.06 157 HIS A O 1
ATOM 1267 N N . TYR A 1 158 ? 9.350 9.446 8.257 1.00 85.69 158 TYR A N 1
ATOM 1268 C CA . TYR A 1 158 ? 9.158 9.190 6.838 1.00 85.69 158 TYR A CA 1
ATOM 1269 C C . TYR A 1 158 ? 10.300 8.349 6.255 1.00 85.69 158 TYR A C 1
ATOM 1271 O O . TYR A 1 158 ? 10.045 7.278 5.707 1.00 85.69 158 TYR A O 1
ATOM 1279 N N . ALA A 1 159 ? 11.551 8.783 6.438 1.00 87.62 159 ALA A N 1
ATOM 1280 C CA . ALA A 1 159 ? 12.721 8.078 5.916 1.00 87.62 159 ALA A CA 1
ATOM 1281 C C . ALA A 1 159 ? 12.801 6.630 6.430 1.00 87.62 159 ALA A C 1
ATOM 1283 O O . ALA A 1 159 ? 13.061 5.715 5.654 1.00 87.62 159 ALA A O 1
ATOM 1284 N N . TYR A 1 160 ? 12.496 6.410 7.714 1.00 90.44 160 TYR A N 1
ATOM 1285 C CA . TYR A 1 160 ? 12.447 5.073 8.309 1.00 90.44 160 TYR A CA 1
ATOM 1286 C C . TYR A 1 160 ? 11.383 4.170 7.663 1.00 90.44 160 TYR A C 1
ATOM 1288 O O . TYR A 1 160 ? 11.650 3.016 7.337 1.00 90.44 160 TYR A O 1
ATOM 1296 N N . ARG A 1 161 ? 10.173 4.686 7.435 1.00 90.31 161 ARG A N 1
ATOM 1297 C CA . ARG A 1 161 ? 9.081 3.912 6.822 1.00 90.31 161 ARG A CA 1
ATOM 1298 C C . ARG A 1 161 ? 9.366 3.582 5.359 1.00 90.31 161 ARG A C 1
ATOM 1300 O O . ARG A 1 161 ? 9.143 2.451 4.936 1.00 90.31 161 ARG A O 1
ATOM 1307 N N . ALA A 1 162 ? 9.927 4.538 4.621 1.00 90.19 162 ALA A N 1
ATOM 1308 C CA . ALA A 1 162 ? 10.380 4.315 3.253 1.00 90.19 162 ALA A CA 1
ATOM 1309 C C . ALA A 1 162 ? 11.488 3.247 3.193 1.00 90.19 162 ALA A C 1
ATOM 1311 O O . ALA A 1 162 ? 11.435 2.365 2.339 1.00 90.19 162 ALA A O 1
ATOM 1312 N N . SER A 1 163 ? 12.446 3.264 4.132 1.00 92.00 163 SER A N 1
ATOM 1313 C CA . SER A 1 163 ? 13.503 2.245 4.176 1.00 92.00 163 SER A CA 1
ATOM 1314 C C . SER A 1 163 ? 12.971 0.841 4.459 1.00 92.00 163 SER A C 1
ATOM 1316 O O . SER A 1 163 ? 13.488 -0.112 3.890 1.00 92.00 163 SER A O 1
ATOM 1318 N N . LEU A 1 164 ? 11.919 0.703 5.277 1.00 93.69 164 LEU A N 1
ATOM 1319 C CA . LEU A 1 164 ? 11.284 -0.595 5.535 1.00 93.69 164 LEU A CA 1
ATOM 1320 C C . LEU A 1 164 ? 10.670 -1.195 4.263 1.00 93.69 164 LEU A C 1
ATOM 1322 O O . LEU A 1 164 ? 10.866 -2.375 3.987 1.00 93.69 164 LEU A O 1
ATOM 1326 N N . CYS A 1 165 ? 9.969 -0.379 3.470 1.00 94.38 165 CYS A N 1
ATOM 1327 C CA . CYS A 1 165 ? 9.372 -0.837 2.214 1.00 94.38 165 CYS A CA 1
ATOM 1328 C C . CYS A 1 165 ? 10.444 -1.204 1.179 1.00 94.38 165 CYS A C 1
ATOM 1330 O O . CYS A 1 165 ? 10.354 -2.258 0.558 1.00 94.38 165 CYS A O 1
ATOM 1332 N N . ASN A 1 166 ? 11.483 -0.373 1.027 1.00 94.31 166 ASN A N 1
ATOM 1333 C CA . ASN A 1 166 ? 12.581 -0.656 0.096 1.00 94.31 166 ASN A CA 1
ATOM 1334 C C . ASN A 1 166 ? 13.346 -1.934 0.475 1.00 94.31 166 ASN A C 1
ATOM 1336 O O . ASN A 1 166 ? 13.612 -2.749 -0.399 1.00 94.31 166 ASN A O 1
ATOM 1340 N N . ALA A 1 167 ? 13.645 -2.147 1.761 1.00 93.69 167 ALA A N 1
ATOM 1341 C CA . ALA A 1 167 ? 14.320 -3.366 2.217 1.00 93.69 167 ALA A CA 1
ATOM 1342 C C . ALA A 1 167 ? 13.500 -4.632 1.911 1.00 93.69 167 ALA A C 1
ATOM 1344 O O . ALA A 1 167 ? 14.044 -5.680 1.569 1.00 93.69 167 ALA A O 1
ATOM 1345 N N . TYR A 1 168 ? 12.174 -4.539 2.001 1.00 94.56 168 TYR A N 1
ATOM 1346 C CA . TYR A 1 168 ? 11.294 -5.652 1.668 1.00 94.56 168 TYR A CA 1
ATOM 1347 C C . TYR A 1 168 ? 11.180 -5.893 0.155 1.00 94.56 168 TYR A C 1
ATOM 1349 O O . TYR A 1 168 ? 11.201 -7.044 -0.277 1.00 94.56 168 TYR A O 1
ATOM 1357 N N . LEU A 1 169 ? 11.137 -4.835 -0.662 1.00 94.75 169 LEU A N 1
ATOM 1358 C CA . LEU A 1 169 ? 11.220 -4.952 -2.124 1.00 94.75 169 LEU A CA 1
ATOM 1359 C C . LEU A 1 169 ? 12.553 -5.567 -2.572 1.00 94.75 169 LEU A C 1
ATOM 1361 O O . LEU A 1 169 ? 12.564 -6.412 -3.465 1.00 94.75 169 LEU A O 1
ATOM 1365 N N . GLU A 1 170 ? 13.662 -5.210 -1.924 1.00 94.38 170 GLU A N 1
ATOM 1366 C CA . GLU A 1 170 ? 14.970 -5.830 -2.152 1.00 94.38 170 GLU A CA 1
ATOM 1367 C C . GLU A 1 170 ? 14.938 -7.332 -1.840 1.00 94.38 170 GLU A C 1
ATOM 1369 O O . GLU A 1 170 ? 15.372 -8.145 -2.655 1.00 94.38 170 GLU A O 1
ATOM 1374 N N . ASN A 1 171 ? 14.326 -7.725 -0.719 1.00 93.12 171 ASN A N 1
ATOM 1375 C CA . ASN A 1 171 ? 14.147 -9.135 -0.378 1.00 93.12 171 ASN A CA 1
ATOM 1376 C C . ASN A 1 171 ? 13.290 -9.891 -1.412 1.00 93.12 171 ASN A C 1
ATOM 1378 O O . ASN A 1 171 ? 13.676 -10.976 -1.849 1.00 93.12 171 ASN A O 1
ATOM 1382 N N . ILE A 1 172 ? 12.151 -9.327 -1.836 1.00 93.06 172 ILE A N 1
ATOM 1383 C CA . ILE A 1 172 ? 11.321 -9.915 -2.904 1.00 93.06 172 ILE A CA 1
ATOM 1384 C C . ILE A 1 172 ? 12.132 -10.062 -4.192 1.00 93.06 172 ILE A C 1
ATOM 1386 O O . ILE A 1 172 ? 12.065 -11.105 -4.834 1.00 93.06 172 ILE A O 1
ATOM 1390 N N . SER A 1 173 ? 12.928 -9.053 -4.542 1.00 92.31 173 SER A N 1
AT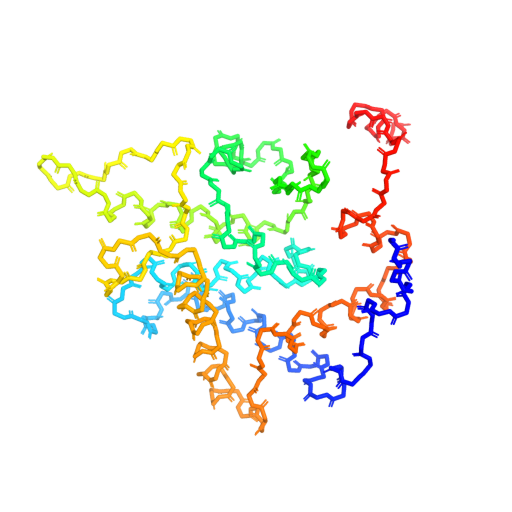OM 1391 C CA . SER A 1 173 ? 13.743 -9.066 -5.759 1.00 92.31 173 SER A CA 1
ATOM 1392 C C . SER A 1 173 ? 14.740 -10.215 -5.761 1.00 92.31 173 SER A C 1
ATOM 1394 O O . SER A 1 173 ? 14.863 -10.908 -6.764 1.00 92.31 173 SER A O 1
ATOM 1396 N N . ILE A 1 174 ? 15.378 -10.483 -4.619 1.00 92.19 174 ILE A N 1
ATOM 1397 C CA . ILE A 1 174 ? 16.262 -11.642 -4.447 1.00 92.19 174 ILE A CA 1
ATOM 1398 C C . ILE A 1 174 ? 15.476 -12.954 -4.590 1.00 92.19 174 ILE A C 1
ATOM 1400 O O . ILE A 1 174 ? 15.925 -13.861 -5.285 1.00 92.19 174 ILE A O 1
ATOM 1404 N N . ARG A 1 175 ? 14.292 -13.067 -3.966 1.00 91.44 175 ARG A N 1
ATOM 1405 C CA . ARG A 1 175 ? 13.450 -14.280 -4.035 1.00 91.44 175 ARG A CA 1
ATOM 1406 C C . ARG A 1 175 ? 12.942 -14.586 -5.448 1.00 91.44 175 ARG A C 1
ATOM 1408 O O . ARG A 1 175 ? 12.722 -15.751 -5.760 1.00 91.44 175 ARG A O 1
ATOM 1415 N N . GLN A 1 176 ? 12.734 -13.555 -6.263 1.00 90.50 176 GLN A N 1
ATOM 1416 C CA . GLN A 1 176 ? 12.132 -13.643 -7.597 1.00 90.50 176 GLN A CA 1
ATOM 1417 C C . GLN A 1 176 ? 13.143 -13.478 -8.744 1.00 90.50 176 GLN A C 1
ATOM 1419 O O . GLN A 1 176 ? 12.730 -13.382 -9.898 1.00 90.50 176 GLN A O 1
ATOM 1424 N N . ASP A 1 177 ? 14.444 -13.431 -8.436 1.00 90.44 177 ASP A N 1
ATOM 1425 C CA . ASP A 1 177 ? 15.533 -13.214 -9.403 1.00 90.44 177 ASP A CA 1
ATOM 1426 C C . ASP A 1 177 ? 15.346 -11.945 -10.267 1.00 90.44 177 ASP A C 1
ATOM 1428 O O . ASP A 1 177 ? 15.614 -11.906 -11.470 1.00 90.44 177 ASP A O 1
ATOM 1432 N N . ILE A 1 178 ? 14.855 -10.865 -9.649 1.00 88.44 178 ILE A N 1
ATOM 1433 C CA . ILE A 1 178 ? 14.726 -9.557 -10.298 1.00 88.44 178 ILE A CA 1
ATOM 1434 C C . ILE A 1 178 ? 16.092 -8.870 -10.249 1.00 88.44 178 ILE A C 1
ATOM 1436 O O . ILE A 1 178 ? 16.569 -8.458 -9.192 1.00 88.44 178 ILE A O 1
ATOM 1440 N N . ARG A 1 179 ? 16.715 -8.722 -11.423 1.00 84.25 179 ARG A N 1
ATOM 1441 C CA . ARG A 1 179 ? 18.106 -8.258 -11.576 1.00 84.25 179 ARG A CA 1
ATOM 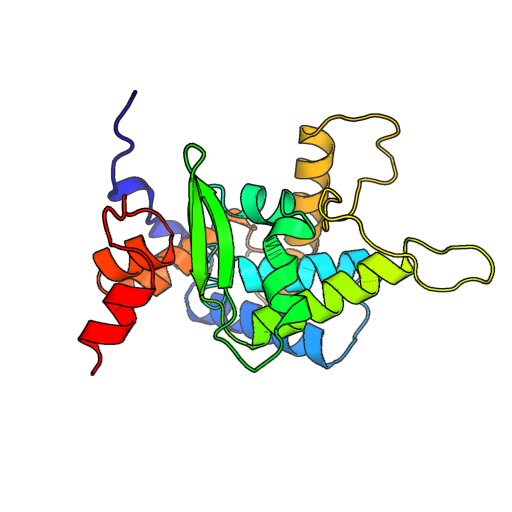1442 C C . ARG A 1 179 ? 18.406 -6.905 -10.923 1.00 84.25 179 ARG A C 1
ATOM 1444 O O . ARG A 1 179 ? 19.522 -6.699 -10.451 1.00 84.25 179 ARG A O 1
ATOM 1451 N N . ILE A 1 180 ? 17.455 -5.974 -10.957 1.00 84.56 180 ILE A N 1
ATOM 1452 C CA . ILE A 1 180 ? 17.592 -4.641 -10.362 1.00 84.56 180 ILE A CA 1
ATOM 1453 C C . ILE A 1 180 ? 16.468 -4.480 -9.337 1.00 84.56 180 ILE A C 1
ATOM 1455 O O . ILE A 1 180 ? 15.308 -4.398 -9.743 1.00 84.56 180 ILE A O 1
ATOM 1459 N N . PRO A 1 181 ? 16.785 -4.431 -8.031 1.00 87.50 181 PRO A N 1
ATOM 1460 C CA . PRO A 1 181 ? 15.778 -4.214 -7.004 1.00 87.50 181 PRO A CA 1
ATOM 1461 C C . PRO A 1 181 ? 15.041 -2.884 -7.218 1.00 87.50 181 PRO A C 1
ATOM 1463 O O . PRO A 1 181 ? 15.700 -1.841 -7.288 1.00 87.50 181 PRO A O 1
ATOM 1466 N N . PRO A 1 182 ? 13.700 -2.881 -7.319 1.00 90.12 182 PRO A N 1
ATOM 1467 C CA . PRO A 1 182 ? 12.947 -1.656 -7.498 1.00 90.12 182 PRO A CA 1
ATOM 1468 C C . PRO A 1 182 ? 12.858 -0.893 -6.180 1.00 90.12 182 PRO A C 1
ATOM 1470 O O . PRO A 1 182 ? 12.697 -1.465 -5.099 1.00 90.12 182 PRO A O 1
ATOM 1473 N N . THR A 1 183 ? 12.887 0.429 -6.274 1.00 90.56 183 THR A N 1
ATOM 1474 C CA . THR A 1 183 ? 12.498 1.301 -5.169 1.00 90.56 183 THR A CA 1
ATOM 1475 C C . THR A 1 183 ? 10.975 1.435 -5.096 1.00 90.56 183 THR A C 1
ATOM 1477 O O . THR A 1 183 ? 10.253 1.151 -6.054 1.00 90.56 183 THR A O 1
ATOM 1480 N N . VAL A 1 184 ? 10.459 1.963 -3.982 1.00 91.00 184 VAL A N 1
ATOM 1481 C CA . VAL A 1 184 ? 9.042 2.368 -3.874 1.00 91.00 184 VAL A CA 1
ATOM 1482 C C . VAL A 1 184 ? 8.645 3.344 -4.991 1.00 91.00 184 VAL A C 1
ATOM 1484 O O . VAL A 1 184 ? 7.525 3.279 -5.492 1.00 91.00 184 VAL A O 1
ATOM 1487 N N . SER A 1 185 ? 9.556 4.228 -5.413 1.00 88.62 185 SER A N 1
ATOM 1488 C CA . SER A 1 185 ? 9.285 5.169 -6.506 1.00 88.62 185 SER A CA 1
ATOM 1489 C C . SER A 1 185 ? 9.083 4.443 -7.836 1.00 88.62 185 SER A C 1
ATOM 1491 O O . SER A 1 185 ? 8.141 4.764 -8.563 1.00 88.62 185 SER A O 1
ATOM 1493 N N . ASP A 1 186 ? 9.921 3.445 -8.129 1.00 89.62 186 ASP A N 1
ATOM 1494 C CA . ASP A 1 186 ? 9.824 2.634 -9.349 1.00 89.62 186 ASP A CA 1
ATOM 1495 C C . ASP A 1 186 ? 8.537 1.805 -9.351 1.00 89.62 186 ASP A C 1
ATOM 1497 O O . ASP A 1 186 ? 7.818 1.760 -10.351 1.00 89.62 186 ASP A O 1
ATOM 1501 N N . TYR A 1 187 ? 8.201 1.213 -8.202 1.00 91.62 187 TYR A N 1
ATOM 1502 C CA . TYR A 1 187 ? 6.970 0.454 -8.002 1.00 91.62 187 TYR A CA 1
ATOM 1503 C C . TYR A 1 187 ? 5.719 1.303 -8.277 1.00 91.62 187 TYR A C 1
ATOM 1505 O O . TYR A 1 187 ? 4.864 0.922 -9.079 1.00 91.62 187 TYR A O 1
ATOM 1513 N N . LEU A 1 188 ? 5.643 2.496 -7.680 1.00 90.25 188 LEU A N 1
ATOM 1514 C CA . LEU A 1 188 ? 4.546 3.443 -7.894 1.00 90.25 188 LEU A CA 1
ATOM 1515 C C . LEU A 1 188 ? 4.464 3.910 -9.352 1.00 90.25 188 LEU A C 1
ATOM 1517 O O . LEU A 1 188 ? 3.375 3.986 -9.919 1.00 90.25 188 LEU A O 1
ATOM 1521 N N . ALA A 1 189 ? 5.603 4.244 -9.962 1.00 87.56 189 ALA A N 1
ATOM 1522 C CA . ALA A 1 189 ? 5.660 4.717 -11.343 1.00 87.56 189 ALA A CA 1
ATOM 1523 C C . ALA A 1 189 ? 5.235 3.647 -12.354 1.00 87.56 189 ALA A C 1
ATOM 1525 O O . ALA A 1 189 ? 4.499 3.945 -13.299 1.00 87.56 189 ALA A O 1
ATOM 1526 N N . THR A 1 190 ? 5.619 2.398 -12.107 1.00 89.88 190 THR A N 1
ATOM 1527 C CA . THR A 1 190 ? 5.175 1.248 -12.900 1.00 89.88 190 THR A CA 1
ATOM 1528 C C . THR A 1 190 ? 3.667 1.051 -12.757 1.00 89.88 190 THR A C 1
ATOM 1530 O O . THR A 1 190 ? 2.968 1.003 -13.765 1.00 89.88 190 THR A O 1
ATOM 1533 N N . GLY A 1 191 ? 3.135 1.062 -11.527 1.00 90.56 191 GLY A N 1
ATOM 1534 C CA . GLY A 1 191 ? 1.694 0.935 -11.276 1.00 90.56 191 GLY A CA 1
ATOM 1535 C C . GLY A 1 191 ? 0.853 2.018 -11.967 1.00 90.56 191 GLY A C 1
ATOM 1536 O O . GLY A 1 191 ? -0.159 1.705 -12.590 1.00 90.56 191 GLY A O 1
ATOM 1537 N N . ARG A 1 192 ? 1.300 3.285 -11.948 1.00 86.31 192 ARG A N 1
ATOM 1538 C CA . ARG A 1 192 ? 0.635 4.368 -12.705 1.00 86.31 192 ARG A CA 1
ATOM 1539 C C . ARG A 1 192 ? 0.576 4.078 -14.196 1.00 86.31 192 ARG A C 1
ATOM 1541 O O . ARG A 1 192 ? -0.464 4.282 -14.813 1.00 86.31 192 ARG A O 1
ATOM 1548 N N . SER A 1 193 ? 1.695 3.634 -14.759 1.00 85.56 193 SER A N 1
ATOM 1549 C CA . SER A 1 193 ? 1.800 3.353 -16.189 1.00 85.56 193 SER A CA 1
ATOM 1550 C C . SER A 1 193 ? 0.863 2.211 -16.585 1.00 85.56 193 SER A C 1
ATOM 1552 O O . SER A 1 193 ? 0.134 2.335 -17.560 1.00 85.56 193 SER A O 1
ATOM 1554 N N . LEU A 1 194 ? 0.793 1.147 -15.777 1.00 86.62 194 LEU A N 1
ATOM 1555 C CA . LEU A 1 194 ? -0.128 0.028 -16.000 1.00 86.62 194 LEU A CA 1
ATOM 1556 C C . LEU A 1 194 ? -1.603 0.450 -15.956 1.00 86.62 194 LEU A C 1
ATOM 1558 O O . LEU A 1 194 ? -2.367 0.055 -16.834 1.00 86.62 194 LEU A O 1
ATOM 1562 N N . LEU A 1 195 ? -2.003 1.296 -14.998 1.00 83.62 195 LEU A N 1
ATOM 1563 C CA . LEU A 1 195 ? -3.370 1.835 -14.952 1.00 83.62 195 LEU A CA 1
ATOM 1564 C C . LEU A 1 195 ? -3.713 2.639 -16.214 1.00 83.62 195 LEU A C 1
ATOM 1566 O O . LEU A 1 195 ? -4.823 2.519 -16.720 1.00 83.62 195 LEU A O 1
ATOM 1570 N N . ALA A 1 196 ? -2.762 3.409 -16.748 1.00 79.50 196 ALA A N 1
ATOM 1571 C CA . ALA A 1 196 ? -2.951 4.206 -17.963 1.00 79.50 196 ALA A CA 1
ATOM 1572 C C . ALA A 1 196 ? -3.142 3.368 -19.232 1.00 79.50 196 ALA A C 1
ATOM 1574 O O . ALA A 1 196 ? -3.763 3.832 -20.183 1.00 79.50 196 ALA A O 1
ATOM 1575 N N . PHE A 1 197 ? -2.602 2.146 -19.261 1.00 78.25 197 PHE A N 1
ATOM 1576 C CA . PHE A 1 197 ? -2.830 1.215 -20.366 1.00 78.25 197 PHE A CA 1
ATOM 1577 C C . PHE A 1 197 ? -4.185 0.504 -20.273 1.00 78.25 197 PHE A C 1
ATOM 1579 O O . PHE A 1 197 ? -4.686 0.029 -21.290 1.00 78.25 197 PHE A O 1
ATOM 1586 N N . GLN A 1 198 ? -4.762 0.399 -19.072 1.00 76.12 198 GLN A N 1
ATOM 1587 C CA . GLN A 1 198 ? -5.995 -0.358 -18.824 1.00 76.12 198 GLN A CA 1
ATOM 1588 C C . GLN A 1 198 ? -7.254 0.510 -18.768 1.00 76.12 198 GLN A C 1
ATOM 1590 O O . GLN A 1 198 ? -8.341 0.015 -19.056 1.00 76.12 198 GLN A O 1
ATOM 1595 N N . TYR A 1 199 ? -7.122 1.780 -18.392 1.00 73.62 199 TYR A N 1
ATOM 1596 C CA . TYR A 1 199 ? -8.246 2.677 -18.155 1.00 73.62 199 TYR A CA 1
ATOM 1597 C C . TYR A 1 199 ? -8.068 3.997 -18.895 1.00 73.62 199 TYR A C 1
ATOM 1599 O O . TYR A 1 199 ? -6.949 4.487 -19.060 1.00 73.62 199 TYR A O 1
ATOM 1607 N N . ASP A 1 200 ? -9.192 4.611 -19.267 1.00 72.25 200 ASP A N 1
ATOM 1608 C CA . ASP A 1 200 ? -9.196 5.976 -19.779 1.00 72.25 200 ASP A CA 1
ATOM 1609 C C . ASP A 1 200 ? -8.551 6.928 -18.775 1.00 72.25 200 ASP A C 1
ATOM 1611 O O . ASP A 1 200 ? -8.694 6.788 -17.557 1.00 72.25 200 ASP A O 1
ATOM 1615 N N . LEU A 1 201 ? -7.863 7.942 -19.293 1.00 68.44 201 LEU A N 1
ATOM 1616 C CA . LEU A 1 201 ? -7.084 8.856 -18.470 1.00 68.44 201 LEU A CA 1
ATOM 1617 C C . LEU A 1 201 ? -7.947 9.568 -17.409 1.00 68.44 201 LEU A C 1
ATOM 1619 O O . LEU A 1 201 ? -7.483 9.768 -16.290 1.00 68.44 201 LEU A O 1
ATOM 1623 N N . ASP A 1 202 ? -9.210 9.874 -17.716 1.00 65.56 202 ASP A N 1
ATOM 1624 C CA . ASP A 1 202 ? -10.166 10.455 -16.764 1.00 65.56 202 ASP A CA 1
ATOM 1625 C C . ASP A 1 202 ? -10.528 9.479 -15.634 1.00 65.56 202 ASP A C 1
ATOM 1627 O O . ASP A 1 202 ? -10.605 9.874 -14.471 1.00 65.56 202 ASP A O 1
ATOM 1631 N N . VAL A 1 203 ? -10.663 8.185 -15.941 1.00 67.44 203 VAL A N 1
ATOM 1632 C CA . VAL A 1 203 ? -10.866 7.129 -14.936 1.00 67.44 203 VAL A CA 1
ATOM 1633 C C . VAL A 1 203 ? -9.619 6.986 -14.073 1.00 67.44 203 VAL A C 1
ATOM 1635 O O . VAL A 1 203 ? -9.726 6.919 -12.852 1.00 67.44 203 VAL A O 1
ATOM 1638 N N . VAL A 1 204 ? -8.426 7.026 -14.670 1.00 69.50 204 VAL A N 1
ATOM 1639 C CA . VAL A 1 204 ? -7.163 7.046 -13.920 1.00 69.50 204 VAL A CA 1
ATOM 1640 C C . VAL A 1 204 ? -7.098 8.282 -13.022 1.00 69.50 204 VAL A C 1
ATOM 1642 O O . VAL A 1 204 ? -6.759 8.166 -11.849 1.00 69.50 204 VAL A O 1
ATOM 1645 N N . TYR A 1 205 ? -7.481 9.465 -13.503 1.00 67.50 205 TYR A N 1
ATOM 1646 C CA . TYR A 1 205 ? -7.527 10.668 -12.673 1.00 67.50 205 TYR A CA 1
ATOM 1647 C C . TYR A 1 205 ? -8.540 10.573 -11.534 1.00 67.50 205 TYR A C 1
ATOM 1649 O O . TYR A 1 205 ? -8.249 11.054 -10.435 1.00 67.50 205 TYR A O 1
ATOM 1657 N N . ALA A 1 206 ? -9.695 9.953 -11.767 1.00 65.94 206 ALA A N 1
ATOM 1658 C CA . ALA A 1 206 ? -10.682 9.683 -10.731 1.00 65.94 206 ALA A CA 1
ATOM 1659 C C . ALA A 1 206 ? -10.130 8.700 -9.683 1.00 65.94 206 ALA A C 1
ATOM 1661 O O . ALA A 1 206 ? -10.147 9.012 -8.493 1.00 65.94 206 ALA A O 1
ATOM 1662 N N . LEU A 1 207 ? -9.547 7.573 -10.112 1.00 66.88 207 LEU A N 1
ATOM 1663 C CA . LEU A 1 207 ? -8.916 6.568 -9.242 1.00 66.88 207 LEU A CA 1
ATOM 1664 C C . LEU A 1 207 ? -7.754 7.148 -8.423 1.00 66.88 207 LEU A C 1
ATOM 1666 O O . LEU A 1 207 ? -7.569 6.797 -7.260 1.00 66.88 207 LEU A O 1
ATOM 1670 N N . LEU A 1 208 ? -6.990 8.076 -9.002 1.00 65.31 208 LEU A N 1
ATOM 1671 C CA . LEU A 1 208 ? -5.877 8.757 -8.338 1.00 65.31 208 LEU A CA 1
ATOM 1672 C C . LE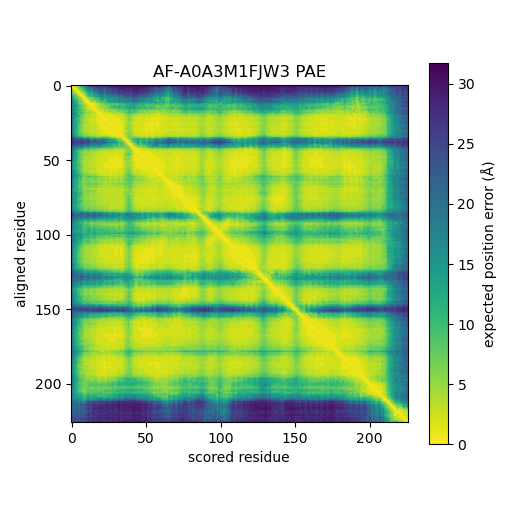U A 1 208 ? -6.317 9.959 -7.477 1.00 65.31 208 LEU A C 1
ATOM 1674 O O . LEU A 1 208 ? -5.460 10.636 -6.894 1.00 65.31 208 LEU A O 1
ATOM 1678 N N . GLY A 1 209 ? -7.621 10.259 -7.400 1.00 61.88 209 GLY A N 1
ATOM 1679 C CA . GLY A 1 209 ? -8.165 11.399 -6.650 1.00 61.88 209 GLY A CA 1
ATOM 1680 C C . GLY A 1 209 ? -7.627 12.752 -7.134 1.00 61.88 209 GLY A C 1
ATOM 1681 O O . GLY A 1 209 ? -7.376 13.653 -6.330 1.00 61.88 209 GLY A O 1
ATOM 1682 N N . ALA A 1 210 ? -7.348 12.854 -8.435 1.00 61.28 210 ALA A N 1
ATOM 1683 C CA . ALA A 1 210 ? -6.678 13.978 -9.085 1.00 61.28 210 ALA A CA 1
ATOM 1684 C C . ALA A 1 210 ? -7.621 14.850 -9.933 1.00 61.28 210 ALA A C 1
ATOM 1686 O O . ALA A 1 210 ? -7.225 15.945 -10.337 1.00 61.28 210 ALA A O 1
ATOM 1687 N N . MET A 1 211 ? -8.864 14.417 -10.157 1.00 55.91 211 MET A N 1
ATOM 1688 C CA . MET A 1 211 ? -9.915 15.306 -10.653 1.00 55.91 211 MET A CA 1
ATOM 1689 C C . MET A 1 211 ? -10.416 16.189 -9.501 1.00 55.91 211 MET A C 1
ATOM 1691 O O . MET A 1 211 ? -10.718 15.686 -8.419 1.00 55.91 211 MET A O 1
ATOM 1695 N N . ASP A 1 212 ? -10.523 17.507 -9.727 1.00 48.47 212 ASP A N 1
ATOM 1696 C CA . ASP A 1 212 ? -11.381 18.373 -8.904 1.00 48.47 212 ASP A CA 1
ATOM 1697 C C . ASP A 1 212 ? -12.819 17.956 -9.221 1.00 48.47 212 ASP A C 1
ATOM 1699 O O . ASP A 1 212 ? -13.492 18.505 -10.097 1.00 48.47 212 ASP A O 1
ATOM 1703 N N . CYS A 1 213 ? -13.258 16.896 -8.554 1.00 44.38 213 CYS A N 1
ATOM 1704 C CA . CYS A 1 213 ? -14.610 16.413 -8.648 1.00 44.38 213 CYS A CA 1
ATOM 1705 C C . CYS A 1 213 ? -15.511 17.453 -7.978 1.00 44.38 213 CYS A C 1
ATOM 1707 O O . CYS A 1 213 ? -15.879 17.323 -6.818 1.00 44.38 213 CYS A O 1
ATOM 1709 N N . SER A 1 214 ? -15.964 18.434 -8.753 1.00 42.22 214 SER A N 1
ATOM 1710 C CA . SER A 1 214 ? -17.294 19.042 -8.589 1.00 42.22 214 SER A CA 1
ATOM 1711 C C . SER A 1 214 ? -18.405 18.022 -8.908 1.00 42.22 214 SER A C 1
ATOM 1713 O O . SER A 1 214 ? -19.478 18.370 -9.389 1.00 42.22 214 SER A O 1
ATOM 1715 N N . ILE A 1 215 ? -18.119 16.741 -8.656 1.00 45.25 215 ILE A N 1
ATOM 1716 C CA . ILE A 1 215 ? -19.029 15.622 -8.790 1.00 45.25 215 ILE A CA 1
ATOM 1717 C C . ILE A 1 215 ? -19.835 15.618 -7.492 1.00 45.25 215 ILE A C 1
ATOM 1719 O O . ILE A 1 215 ? -19.251 15.775 -6.412 1.00 45.25 215 ILE A O 1
ATOM 1723 N N . PRO A 1 216 ? -21.164 15.511 -7.580 1.00 39.28 216 PRO A N 1
ATOM 1724 C CA . PRO A 1 216 ? -22.015 15.578 -6.411 1.00 39.28 216 PRO A CA 1
ATOM 1725 C C . PRO A 1 216 ? -21.699 14.417 -5.455 1.00 39.28 216 PRO A C 1
ATOM 1727 O O . PRO A 1 216 ? -21.073 13.434 -5.867 1.00 39.28 216 PRO A O 1
ATOM 1730 N N . PRO A 1 217 ? -22.106 14.515 -4.177 1.00 44.38 217 PRO A N 1
ATOM 1731 C CA . PRO A 1 217 ? -21.923 13.438 -3.210 1.00 44.38 217 PRO A CA 1
ATOM 1732 C C . PRO A 1 217 ? -22.391 12.098 -3.791 1.00 44.38 217 PRO A C 1
ATOM 1734 O O . PRO A 1 217 ? -23.328 12.059 -4.586 1.00 44.38 217 PRO A O 1
ATOM 1737 N N . ILE A 1 218 ? -21.708 11.021 -3.383 1.00 46.03 218 ILE A N 1
ATOM 1738 C CA . ILE A 1 218 ? -21.843 9.619 -3.835 1.00 46.03 218 ILE A CA 1
ATOM 1739 C C . ILE A 1 218 ? -23.290 9.173 -4.124 1.00 46.03 218 ILE A C 1
ATOM 1741 O O . ILE A 1 218 ? -23.514 8.363 -5.019 1.00 46.03 218 ILE A O 1
ATOM 1745 N N . GLU A 1 219 ? -24.262 9.748 -3.422 1.00 46.34 219 GLU A N 1
ATOM 1746 C CA . GLU A 1 219 ? -25.704 9.586 -3.621 1.00 46.34 219 GLU A CA 1
ATOM 1747 C C . GLU A 1 219 ? -26.157 9.815 -5.082 1.00 46.34 219 GLU A C 1
ATOM 1749 O O . GLU A 1 219 ? -26.957 9.036 -5.587 1.00 46.34 219 GLU A O 1
ATOM 1754 N N . GLN A 1 220 ? -25.590 10.781 -5.819 1.00 43.00 220 GLN A N 1
ATOM 1755 C CA . GLN A 1 220 ? -25.984 11.063 -7.216 1.00 43.00 220 GLN A CA 1
ATOM 1756 C C . GLN A 1 220 ? -25.294 10.171 -8.264 1.00 43.00 220 GLN A C 1
ATOM 1758 O O . GLN A 1 220 ? -25.792 10.029 -9.379 1.00 43.00 220 GLN A O 1
ATOM 1763 N N . LEU A 1 221 ? -24.157 9.552 -7.928 1.00 41.12 221 LEU A N 1
ATOM 1764 C CA . LEU A 1 221 ? -23.506 8.546 -8.783 1.00 41.12 221 LEU A CA 1
ATOM 1765 C C . LEU A 1 221 ? -24.210 7.183 -8.701 1.00 41.12 221 LEU A C 1
ATOM 1767 O O . LEU A 1 221 ? -24.126 6.394 -9.636 1.00 41.12 221 LEU A O 1
ATOM 1771 N N . LEU A 1 222 ? -24.903 6.910 -7.594 1.00 44.91 222 LEU A N 1
ATOM 1772 C CA . LEU A 1 222 ? -25.692 5.691 -7.415 1.00 44.91 222 LEU A CA 1
ATOM 1773 C C . LEU A 1 222 ? -27.069 5.785 -8.096 1.00 44.91 222 LEU A C 1
ATOM 1775 O O . LEU A 1 222 ? -27.567 4.772 -8.575 1.00 44.91 222 LEU A O 1
ATOM 1779 N N . GLU A 1 223 ? -27.652 6.983 -8.210 1.00 43.47 223 GLU A N 1
ATOM 1780 C CA . GLU A 1 223 ? -28.908 7.213 -8.947 1.00 43.47 223 GLU A CA 1
ATOM 1781 C C . GLU A 1 223 ? -28.755 7.110 -10.475 1.00 43.47 223 GLU A C 1
ATOM 1783 O O . GLU A 1 223 ? -29.713 6.766 -11.160 1.00 43.47 223 GLU A O 1
ATOM 1788 N N . SER A 1 224 ? -27.566 7.371 -11.028 1.00 36.34 224 SER A N 1
ATOM 1789 C CA . SER A 1 224 ? -27.312 7.286 -12.478 1.00 36.34 224 SER A CA 1
ATOM 1790 C C . SER A 1 224 ? -26.971 5.877 -12.979 1.00 36.34 224 SER A C 1
ATOM 1792 O O . SER A 1 224 ? -26.861 5.667 -14.187 1.00 36.34 224 SER A O 1
ATOM 1794 N N . LEU A 1 225 ? -26.819 4.916 -12.062 1.00 37.09 225 LEU A N 1
ATOM 1795 C CA . LEU A 1 225 ? -26.641 3.487 -12.342 1.00 37.09 225 LEU A CA 1
ATOM 1796 C C . LEU A 1 225 ? -27.950 2.684 -12.185 1.00 37.09 225 LEU A C 1
ATOM 1798 O O . LEU A 1 225 ? -27.906 1.453 -12.231 1.00 37.09 225 LEU A O 1
ATOM 1802 N N . GLY A 1 226 ? -29.084 3.373 -11.983 1.00 35.84 226 GLY A N 1
ATOM 1803 C CA . GLY A 1 226 ? -30.439 2.810 -11.919 1.00 35.84 226 GLY A CA 1
ATOM 1804 C C . GLY A 1 226 ? -31.108 2.677 -13.281 1.00 35.84 226 GLY A C 1
ATOM 1805 O O . GLY A 1 226 ? -31.138 3.682 -14.024 1.00 35.84 226 GLY A O 1
#

Radius of gyration: 17.95 Å; Cα contacts (8 Å, |Δi|>4): 275; chains: 1; bounding box: 48×46×53 Å